Protein AF-0000000083315015 (afdb_homodimer)

Structure (mmCIF, N/CA/C/O backbone):
data_AF-0000000083315015-model_v1
#
loop_
_entity.id
_entity.type
_entity.pdbx_description
1 polymer Globin
#
loop_
_atom_site.group_PDB
_atom_site.id
_atom_site.type_symbol
_atom_site.label_atom_id
_atom_site.label_alt_id
_atom_site.label_comp_id
_atom_site.label_asym_id
_atom_site.label_entity_id
_atom_site.label_seq_id
_atom_site.pdbx_PDB_ins_code
_atom_site.Cartn_x
_atom_site.Cartn_y
_atom_site.Cartn_z
_atom_site.occupancy
_atom_site.B_iso_or_equiv
_atom_site.auth_seq_id
_atom_site.auth_comp_id
_atom_site.auth_asym_id
_atom_site.auth_atom_id
_atom_site.pdbx_PDB_model_num
ATOM 1 N N . MET A 1 1 ? -3.738 -16.531 8.898 1 43.25 1 MET A N 1
ATOM 2 C CA . MET A 1 1 ? -5.086 -15.969 8.891 1 43.25 1 MET A CA 1
ATOM 3 C C . MET A 1 1 ? -5.055 -14.484 8.539 1 43.25 1 MET A C 1
ATOM 5 O O . MET A 1 1 ? -4.117 -13.773 8.914 1 43.25 1 MET A O 1
ATOM 9 N N . GLU A 1 2 ? -5.781 -14.055 7.469 1 57.69 2 GLU A N 1
ATOM 10 C CA . GLU A 1 2 ? -5.703 -12.664 7.035 1 57.69 2 GLU A CA 1
ATOM 11 C C . GLU A 1 2 ? -6.109 -11.711 8.156 1 57.69 2 GLU A C 1
ATOM 13 O O . GLU A 1 2 ? -7.074 -11.969 8.875 1 57.69 2 GLU A O 1
ATOM 18 N N . ARG A 1 3 ? -5.297 -10.891 8.539 1 64.94 3 ARG A N 1
ATOM 19 C CA . ARG A 1 3 ? -5.559 -9.867 9.547 1 64.94 3 ARG A CA 1
ATOM 20 C C . ARG A 1 3 ? -6.832 -9.094 9.227 1 64.94 3 ARG A C 1
ATOM 22 O O . ARG A 1 3 ? -7.07 -8.734 8.07 1 64.94 3 ARG A O 1
ATOM 29 N N . GLU A 1 4 ? -7.793 -9.141 10.164 1 78.75 4 GLU A N 1
ATOM 30 C CA . GLU A 1 4 ? -8.992 -8.32 9.992 1 78.75 4 GLU A CA 1
ATOM 31 C C . GLU A 1 4 ? -8.648 -6.836 10.008 1 78.75 4 GLU A C 1
ATOM 33 O O . GLU A 1 4 ? -7.906 -6.371 10.875 1 78.75 4 GLU A O 1
ATOM 38 N N . ILE A 1 5 ? -9.18 -6.117 9.086 1 83.81 5 ILE A N 1
ATOM 39 C CA . ILE A 1 5 ? -8.945 -4.68 9.016 1 83.81 5 ILE A CA 1
ATOM 40 C C . ILE A 1 5 ? -9.93 -3.951 9.922 1 83.81 5 ILE A C 1
ATOM 42 O O . ILE A 1 5 ? -11.148 -4.055 9.742 1 83.81 5 ILE A O 1
ATOM 46 N N . TYR A 1 6 ? -9.477 -3.258 10.922 1 91.69 6 TYR A N 1
ATOM 47 C CA . TYR A 1 6 ? -10.289 -2.418 11.797 1 91.69 6 TYR A CA 1
ATOM 48 C C . TYR A 1 6 ? -10.641 -1.104 11.109 1 91.69 6 TYR A C 1
ATOM 50 O O . TYR A 1 6 ? -9.781 -0.44 10.531 1 91.69 6 TYR A O 1
ATOM 58 N N . VAL A 1 7 ? -11.961 -0.739 11.133 1 89.75 7 VAL A N 1
ATOM 59 C CA . VAL A 1 7 ? -12.422 0.538 10.594 1 89.75 7 VAL A CA 1
ATOM 60 C C . VAL A 1 7 ? -12.734 1.499 11.742 1 89.75 7 VAL A C 1
ATOM 62 O O . VAL A 1 7 ? -13.664 1.277 12.516 1 89.75 7 VAL A O 1
ATOM 65 N N . PRO A 1 8 ? -12.039 2.541 11.836 1 94.25 8 PRO A N 1
ATOM 66 C CA . PRO A 1 8 ? -12.266 3.465 12.953 1 94.25 8 PRO A CA 1
ATOM 67 C C . PRO A 1 8 ? -13.539 4.285 12.789 1 94.25 8 PRO A C 1
ATOM 69 O O . PRO A 1 8 ? -14.047 4.43 11.68 1 94.25 8 PRO A O 1
ATOM 72 N N . PRO A 1 9 ? -14.016 4.766 13.953 1 93.38 9 PRO A N 1
ATOM 73 C CA . PRO A 1 9 ? -15.227 5.578 13.891 1 93.38 9 PRO A CA 1
ATOM 74 C C . PRO A 1 9 ? -15.031 6.887 13.125 1 93.38 9 PRO A C 1
ATOM 76 O O . PRO A 1 9 ? -15.961 7.383 12.492 1 93.38 9 PRO A O 1
ATOM 79 N N . MET A 1 10 ? -13.883 7.398 13.242 1 92.38 10 MET A N 1
ATOM 80 C CA . MET A 1 10 ? -13.586 8.625 12.516 1 92.38 10 MET A CA 1
ATOM 81 C C . MET A 1 10 ? -13.453 8.359 11.023 1 92.38 10 MET A C 1
ATOM 83 O O . MET A 1 10 ? -12.594 7.574 10.602 1 92.38 10 MET A O 1
ATOM 87 N N . GLN A 1 11 ? -14.289 9.078 10.289 1 91.88 11 GLN A N 1
ATOM 88 C CA . GLN A 1 11 ? -14.281 8.938 8.836 1 91.88 11 GLN A CA 1
ATOM 89 C C . GLN A 1 11 ? -13.859 10.234 8.156 1 91.88 11 GLN A C 1
ATOM 91 O O . GLN A 1 11 ? -13.906 11.305 8.766 1 91.88 11 GLN A O 1
ATOM 96 N N . PRO A 1 12 ? -13.422 10.148 6.93 1 92.19 12 PRO A N 1
ATOM 97 C CA . PRO A 1 12 ? -12.867 11.336 6.266 1 92.19 12 PRO A CA 1
ATOM 98 C C . PRO A 1 12 ? -13.852 12.5 6.23 1 92.19 12 PRO A C 1
ATOM 100 O O . PRO A 1 12 ? -13.445 13.656 6.379 1 92.19 12 PRO A O 1
ATOM 103 N N . GLY A 1 13 ? -15.031 12.203 6.031 1 93.19 13 GLY A N 1
ATOM 104 C CA . GLY A 1 13 ? -16.047 13.25 5.949 1 93.19 13 GLY A CA 1
ATOM 105 C C . GLY A 1 13 ? -16.266 13.977 7.262 1 93.19 13 GLY A C 1
ATOM 106 O O . GLY A 1 13 ? -16.844 15.062 7.285 1 93.19 13 GLY A O 1
ATOM 107 N N . GLN A 1 14 ? -15.672 13.469 8.383 1 95.56 14 GLN A N 1
ATOM 108 C CA . GLN A 1 14 ? -15.859 14.039 9.711 1 95.56 14 GLN A CA 1
ATOM 109 C C . GLN A 1 14 ? -14.609 14.789 10.172 1 95.56 14 GLN A C 1
ATOM 111 O O . GLN A 1 14 ? -14.617 15.422 11.234 1 95.56 14 GLN A O 1
ATOM 116 N N . ILE A 1 15 ? -13.633 14.758 9.461 1 96.94 15 ILE A N 1
ATOM 117 C CA . ILE A 1 15 ? -12.375 15.406 9.812 1 96.94 15 ILE A CA 1
ATOM 118 C C . ILE A 1 15 ? -12.422 16.875 9.414 1 96.94 15 ILE A C 1
ATOM 120 O O . ILE A 1 15 ? -12.602 17.203 8.242 1 96.94 15 ILE A O 1
ATOM 124 N N . PRO A 1 16 ? -12.25 17.734 10.438 1 96.94 16 PRO A N 1
ATOM 125 C CA . PRO A 1 16 ? -12.219 19.141 10.062 1 96.94 16 PRO A CA 1
ATOM 126 C C . PRO A 1 16 ? -11.055 19.5 9.141 1 96.94 16 PRO A C 1
ATOM 128 O O . PRO A 1 16 ? -9.914 19.125 9.422 1 96.94 16 PRO A O 1
ATOM 131 N N . ALA A 1 17 ? -11.367 20.234 8.102 1 97.56 17 ALA A N 1
ATOM 132 C CA . ALA A 1 17 ? -10.32 20.641 7.156 1 97.56 17 ALA A CA 1
ATOM 133 C C . ALA A 1 17 ? -9.492 21.781 7.707 1 97.56 17 ALA A C 1
ATOM 135 O O . ALA A 1 17 ? -10.023 22.703 8.344 1 97.56 17 ALA A O 1
ATOM 136 N N . PRO A 1 18 ? -8.18 21.734 7.48 1 98.44 18 PRO A N 1
ATOM 137 C CA . PRO A 1 18 ? -7.383 22.906 7.836 1 98.44 18 PRO A CA 1
ATOM 138 C C . PRO A 1 18 ? -7.629 24.094 6.902 1 98.44 18 PRO A C 1
ATOM 140 O O . PRO A 1 18 ? -8.156 23.922 5.801 1 98.44 18 PRO A O 1
ATOM 143 N N . SER A 1 19 ? -7.266 25.297 7.395 1 98.75 19 SER A N 1
ATOM 144 C CA . SER A 1 19 ? -7.473 26.5 6.594 1 98.75 19 SER A CA 1
ATOM 145 C C . SER A 1 19 ? -6.641 26.453 5.316 1 98.75 19 SER A C 1
ATOM 147 O O . SER A 1 19 ? -5.449 26.141 5.355 1 98.75 19 SER A O 1
ATOM 149 N N . ARG A 1 20 ? -7.258 26.891 4.207 1 98.62 20 ARG A N 1
ATOM 150 C CA . ARG A 1 20 ? -6.57 26.969 2.922 1 98.62 20 ARG A CA 1
ATOM 151 C C . ARG A 1 20 ? -5.711 28.219 2.826 1 98.62 20 ARG A C 1
ATOM 153 O O . ARG A 1 20 ? -4.934 28.375 1.881 1 98.62 20 ARG A O 1
ATOM 160 N N . GLU A 1 21 ? -5.773 29.016 3.822 1 98.81 21 GLU A N 1
ATOM 161 C CA . GLU A 1 21 ? -4.992 30.25 3.848 1 98.81 21 GLU A CA 1
ATOM 162 C C . GLU A 1 21 ? -3.545 29.984 4.246 1 98.81 21 GLU A C 1
ATOM 164 O O . GLU A 1 21 ? -2.672 30.828 4.039 1 98.81 21 GLU A O 1
ATOM 169 N N . ILE A 1 22 ? -3.346 28.812 4.773 1 98.94 22 ILE A N 1
ATOM 170 C CA . ILE A 1 22 ? -2.047 28.516 5.363 1 98.94 22 ILE A CA 1
ATOM 171 C C . ILE A 1 22 ? -0.967 28.547 4.285 1 98.94 22 ILE A C 1
ATOM 173 O O . ILE A 1 22 ? 0.113 29.109 4.5 1 98.94 22 ILE A O 1
ATOM 177 N N . TYR A 1 23 ? -1.262 28.031 3.203 1 98.88 23 TYR A N 1
ATOM 178 C CA . TYR A 1 23 ? -0.29 28 2.115 1 98.88 23 TYR A CA 1
ATOM 179 C C . TYR A 1 23 ? 0.175 29.406 1.758 1 98.88 23 TYR A C 1
ATOM 181 O O . TYR A 1 23 ? 1.377 29.656 1.646 1 98.88 23 TYR A O 1
ATOM 189 N N . GLY A 1 24 ? -0.783 30.281 1.545 1 98.69 24 GLY A N 1
ATOM 190 C CA . GLY A 1 24 ? -0.439 31.641 1.156 1 98.69 24 GLY A CA 1
ATOM 191 C C . GLY A 1 24 ? 0.364 32.375 2.213 1 98.69 24 GLY A C 1
ATOM 192 O O . GLY A 1 24 ? 1.243 33.188 1.885 1 98.69 24 GLY A O 1
ATOM 193 N N . LEU A 1 25 ? 0.162 32.062 3.461 1 98.62 25 LEU A N 1
ATOM 194 C CA . LEU A 1 25 ? 0.805 32.75 4.566 1 98.62 25 LEU A CA 1
ATOM 195 C C . LEU A 1 25 ? 2.166 32.156 4.879 1 98.62 25 LEU A C 1
ATOM 197 O O . LEU A 1 25 ? 3.119 32.875 5.188 1 98.62 25 LEU A O 1
ATOM 201 N N . MET A 1 26 ? 2.301 30.875 4.762 1 98.12 26 MET A N 1
ATOM 202 C CA . MET A 1 26 ? 3.52 30.156 5.117 1 98.12 26 MET A CA 1
ATOM 203 C C . MET A 1 26 ? 4.492 30.109 3.943 1 98.12 26 MET A C 1
ATOM 205 O O . MET A 1 26 ? 5.703 30.25 4.129 1 98.12 26 MET A O 1
ATOM 209 N N . GLY A 1 27 ? 3.902 29.906 2.746 1 98.38 27 GLY A N 1
ATOM 210 C CA . GLY A 1 27 ? 4.723 29.656 1.569 1 98.38 27 GLY A CA 1
ATOM 211 C C . GLY A 1 27 ? 5.086 28.188 1.396 1 98.38 27 GLY A C 1
ATOM 212 O O . GLY A 1 27 ? 5.293 27.469 2.381 1 98.38 27 GLY A O 1
ATOM 213 N N . GLU A 1 28 ? 5.277 27.797 0.151 1 98.69 28 GLU A N 1
ATOM 214 C CA . GLU A 1 28 ? 5.52 26.406 -0.214 1 98.69 28 GLU A CA 1
ATOM 215 C C . GLU A 1 28 ? 6.82 25.891 0.396 1 98.69 28 GLU A C 1
ATOM 217 O O . GLU A 1 28 ? 6.871 24.781 0.921 1 98.69 28 GLU A O 1
ATOM 222 N N . GLU A 1 29 ? 7.863 26.688 0.36 1 98.69 29 GLU A N 1
ATOM 223 C CA . GLU A 1 29 ? 9.18 26.281 0.849 1 98.69 29 GLU A CA 1
ATOM 224 C C . GLU A 1 29 ? 9.133 25.922 2.33 1 98.69 29 GLU A C 1
ATOM 226 O O . GLU A 1 29 ? 9.758 24.938 2.76 1 98.69 29 GLU A O 1
ATOM 231 N N . ASN A 1 30 ? 8.359 26.641 3.057 1 98.88 30 ASN A N 1
ATOM 232 C CA . ASN A 1 30 ? 8.273 26.406 4.492 1 98.88 30 ASN A CA 1
ATOM 233 C C . ASN A 1 30 ? 7.469 25.141 4.797 1 98.88 30 ASN A C 1
ATOM 235 O O . ASN A 1 30 ? 7.75 24.438 5.77 1 98.88 30 ASN A O 1
ATOM 239 N N . ILE A 1 31 ? 6.484 24.844 3.941 1 98.88 31 ILE A N 1
ATOM 240 C CA . ILE A 1 31 ? 5.746 23.594 4.098 1 98.88 31 ILE A CA 1
ATOM 241 C C . ILE A 1 31 ? 6.676 22.406 3.869 1 98.88 31 ILE A C 1
ATOM 243 O O . ILE A 1 31 ? 6.691 21.469 4.66 1 98.88 31 ILE A O 1
ATOM 247 N N . PHE A 1 32 ? 7.512 22.469 2.832 1 98.94 32 PHE A N 1
ATOM 248 C CA . PHE A 1 32 ? 8.477 21.406 2.57 1 98.94 32 PHE A CA 1
ATOM 249 C C . PHE A 1 32 ? 9.469 21.266 3.721 1 98.94 32 PHE A C 1
ATOM 251 O O . PHE A 1 32 ? 9.797 20.156 4.141 1 98.94 32 PHE A O 1
ATOM 258 N N . ALA A 1 33 ? 9.875 22.422 4.25 1 98.88 33 ALA A N 1
ATOM 259 C CA . ALA A 1 33 ? 10.82 22.406 5.363 1 98.88 33 ALA A CA 1
ATOM 260 C C . ALA A 1 33 ? 10.195 21.766 6.598 1 98.88 33 ALA A C 1
ATOM 262 O O . ALA A 1 33 ? 10.844 20.969 7.289 1 98.88 33 ALA A O 1
ATOM 263 N N . MET A 1 34 ? 9.016 22.047 6.895 1 98.88 34 MET A N 1
ATOM 264 C CA . MET A 1 34 ? 8.297 21.484 8.039 1 98.88 34 MET A CA 1
ATOM 265 C C . MET A 1 34 ? 8.18 19.969 7.918 1 98.88 34 MET A C 1
ATOM 267 O O . MET A 1 34 ? 8.445 19.25 8.875 1 98.88 34 MET A O 1
ATOM 271 N N . LEU A 1 35 ? 7.855 19.484 6.727 1 98.88 35 LEU A N 1
ATOM 272 C CA . LEU A 1 35 ? 7.672 18.047 6.543 1 98.88 35 LEU A CA 1
ATOM 273 C C . LEU A 1 35 ? 9.016 17.328 6.562 1 98.88 35 LEU A C 1
ATOM 275 O O . LEU A 1 35 ? 9.102 16.188 7.023 1 98.88 35 LEU A O 1
ATOM 279 N N . GLU A 1 36 ? 10.031 17.984 6.07 1 98.81 36 GLU A N 1
ATOM 280 C CA . GLU A 1 36 ? 11.359 17.391 6.199 1 98.81 36 GLU A CA 1
ATOM 281 C C . GLU A 1 36 ? 11.727 17.156 7.664 1 98.81 36 GLU A C 1
ATOM 283 O O . GLU A 1 36 ? 12.234 16.094 8.031 1 98.81 36 GLU A O 1
ATOM 288 N N . ASP A 1 37 ? 11.484 18.156 8.477 1 98.88 37 ASP A N 1
ATOM 289 C CA . ASP A 1 37 ? 11.766 18.031 9.906 1 98.88 37 ASP A CA 1
ATOM 290 C C . ASP A 1 37 ? 10.875 16.969 10.547 1 98.88 37 ASP A C 1
ATOM 292 O O . ASP A 1 37 ? 11.312 16.234 11.438 1 98.88 37 ASP A O 1
ATOM 296 N N . PHE A 1 38 ? 9.656 16.938 10.133 1 98.94 38 PHE A N 1
ATOM 297 C CA . PHE A 1 38 ? 8.742 15.914 10.609 1 98.94 38 PHE A CA 1
ATOM 298 C C . PHE A 1 38 ? 9.289 14.516 10.32 1 98.94 38 PHE A C 1
ATOM 300 O O . PHE A 1 38 ? 9.305 13.656 11.203 1 98.94 38 PHE A O 1
ATOM 307 N N . TYR A 1 39 ? 9.82 14.336 9.133 1 98.88 39 TYR A N 1
ATOM 308 C CA . TYR A 1 39 ? 10.336 13.031 8.742 1 98.88 39 TYR A CA 1
ATOM 309 C C . TYR A 1 39 ? 11.648 12.719 9.453 1 98.88 39 TYR A C 1
ATOM 311 O O . TYR A 1 39 ? 11.992 11.555 9.648 1 98.88 39 TYR A O 1
ATOM 319 N N . ARG A 1 40 ? 12.336 13.75 9.883 1 98.75 40 ARG A N 1
ATOM 320 C CA . ARG A 1 40 ? 13.492 13.516 10.742 1 98.75 40 ARG A CA 1
ATOM 321 C C . ARG A 1 40 ? 13.055 12.977 12.102 1 98.75 40 ARG A C 1
ATOM 323 O O . ARG A 1 40 ? 13.719 12.109 12.672 1 98.75 40 ARG A O 1
ATOM 330 N N . GLU A 1 41 ? 11.961 13.523 12.609 1 98.81 41 GLU A N 1
ATOM 331 C CA . GLU A 1 41 ? 11.406 12.992 13.852 1 98.81 41 GLU A CA 1
ATOM 332 C C . GLU A 1 41 ? 10.961 11.539 13.68 1 98.81 41 GLU A C 1
ATOM 334 O O . GLU A 1 41 ? 11.211 10.703 14.547 1 98.81 41 GLU A O 1
ATOM 339 N N . LEU A 1 42 ? 10.305 11.219 12.555 1 98.88 42 LEU A N 1
ATOM 340 C CA . LEU A 1 42 ? 9.852 9.867 12.273 1 98.88 42 LEU A CA 1
ATOM 341 C C . LEU A 1 42 ? 11.023 8.898 12.203 1 98.88 42 LEU A C 1
ATOM 343 O O . LEU A 1 42 ? 10.922 7.754 12.648 1 98.88 42 LEU A O 1
ATOM 347 N N . GLU A 1 43 ? 12.133 9.359 11.609 1 98.56 43 GLU A N 1
ATOM 348 C CA . GLU A 1 43 ? 13.328 8.539 11.438 1 98.56 43 GLU A CA 1
ATOM 349 C C . GLU A 1 43 ? 13.859 8.055 12.781 1 98.56 43 GLU A C 1
ATOM 351 O O . GLU A 1 43 ? 14.438 6.969 12.867 1 98.56 43 GLU A O 1
ATOM 356 N N . GLN A 1 44 ? 13.562 8.758 13.844 1 98.38 44 GLN A N 1
ATOM 357 C CA . GLN A 1 44 ? 14.07 8.438 15.18 1 98.38 44 GLN A CA 1
ATOM 358 C C . GLN A 1 44 ? 12.984 7.797 16.031 1 98.38 44 GLN A C 1
ATOM 360 O O . GLN A 1 44 ? 13.211 7.492 17.203 1 98.38 44 GLN A O 1
ATOM 365 N N . SER A 1 45 ? 11.883 7.496 15.492 1 98.69 45 SER A N 1
ATOM 366 C CA . SER A 1 45 ? 10.719 7.078 16.266 1 98.69 45 SER A CA 1
ATOM 367 C C . SER A 1 45 ? 10.57 5.559 16.266 1 98.69 45 SER A C 1
ATOM 369 O O . SER A 1 45 ? 11.273 4.863 15.539 1 98.69 45 SER A O 1
ATOM 371 N N . SER A 1 46 ? 9.586 5.062 17.031 1 98.44 46 SER A N 1
ATOM 372 C CA . SER A 1 46 ? 9.297 3.637 17.141 1 98.44 46 SER A CA 1
ATOM 373 C C . SER A 1 46 ? 8.586 3.123 15.898 1 98.44 46 SER A C 1
ATOM 375 O O . SER A 1 46 ? 8.477 1.911 15.695 1 98.44 46 SER A O 1
ATOM 377 N N . ILE A 1 47 ? 8.148 4.062 14.969 1 98.44 47 ILE A N 1
ATOM 378 C CA . ILE A 1 47 ? 7.43 3.605 13.789 1 98.44 47 ILE A CA 1
ATOM 379 C C . ILE A 1 47 ? 8.312 3.775 12.555 1 98.44 47 ILE A C 1
ATOM 381 O O . ILE A 1 47 ? 7.816 3.771 11.422 1 98.44 47 ILE A O 1
ATOM 385 N N . ARG A 1 48 ? 9.641 3.879 12.703 1 98.25 48 ARG A N 1
ATOM 386 C CA . ARG A 1 48 ? 10.586 4.074 11.617 1 98.25 48 ARG A CA 1
ATOM 387 C C . ARG A 1 48 ? 10.461 2.967 10.578 1 98.25 48 ARG A C 1
ATOM 389 O O . ARG A 1 48 ? 10.625 3.213 9.383 1 98.25 48 ARG A O 1
ATOM 396 N N . ALA A 1 49 ? 10.156 1.804 11.07 1 94.94 49 ALA A N 1
ATOM 397 C CA . ALA A 1 49 ? 10.18 0.617 10.219 1 94.94 49 ALA A CA 1
ATOM 398 C C . ALA A 1 49 ? 9.062 0.669 9.18 1 94.94 49 ALA A C 1
ATOM 400 O O . ALA A 1 49 ? 9.086 -0.064 8.195 1 94.94 49 ALA A O 1
ATOM 401 N N . MET A 1 50 ? 8.023 1.538 9.344 1 95.81 50 MET A N 1
ATOM 402 C CA . MET A 1 50 ? 6.898 1.672 8.422 1 95.81 50 MET A CA 1
ATOM 403 C C . MET A 1 50 ? 7.27 2.553 7.23 1 95.81 50 MET A C 1
ATOM 405 O O . MET A 1 50 ? 6.52 2.635 6.258 1 95.81 50 MET A O 1
ATOM 409 N N . PHE A 1 51 ? 8.43 3.178 7.297 1 96.62 51 PHE A N 1
ATOM 410 C CA . PHE A 1 51 ? 8.812 4.164 6.297 1 96.62 51 PHE A CA 1
ATOM 411 C C . PHE A 1 51 ? 9.977 3.658 5.457 1 96.62 51 PHE A C 1
ATOM 413 O O . PHE A 1 51 ? 10.719 2.773 5.887 1 96.62 51 PHE A O 1
ATOM 420 N N . PRO A 1 52 ? 10.133 4.23 4.258 1 93.62 52 PRO A N 1
ATOM 421 C CA . PRO A 1 52 ? 11.227 3.77 3.393 1 93.62 52 PRO A CA 1
ATOM 422 C C . PRO A 1 52 ? 12.602 4.223 3.885 1 93.62 52 PRO A C 1
ATOM 424 O O . PRO A 1 52 ? 12.688 5.062 4.785 1 93.62 52 PRO A O 1
ATOM 427 N N . GLU A 1 53 ? 13.555 3.617 3.215 1 92.19 53 GLU A N 1
ATOM 428 C CA . GLU A 1 53 ? 14.93 3.99 3.549 1 92.19 53 GLU A CA 1
ATOM 429 C C . GLU A 1 53 ? 15.211 5.441 3.174 1 92.19 53 GLU A C 1
ATOM 431 O O . GLU A 1 53 ? 15.867 6.168 3.928 1 92.19 53 GLU A O 1
ATOM 436 N N . ASP A 1 54 ? 14.688 5.879 2.041 1 95.5 54 ASP A N 1
ATOM 437 C CA . ASP A 1 54 ? 14.898 7.25 1.587 1 95.5 54 ASP A CA 1
ATOM 438 C C . ASP A 1 54 ? 13.875 8.195 2.209 1 95.5 54 ASP A C 1
ATOM 440 O O . ASP A 1 54 ? 12.867 8.531 1.579 1 95.5 54 ASP A O 1
ATOM 444 N N . MET A 1 55 ? 14.211 8.742 3.391 1 97.88 55 MET A N 1
ATOM 445 C CA . MET A 1 55 ? 13.305 9.586 4.16 1 97.88 55 MET A CA 1
ATOM 446 C C . MET A 1 55 ? 13.156 10.953 3.51 1 97.88 55 MET A C 1
ATOM 448 O O . MET A 1 55 ? 12.109 11.594 3.637 1 97.88 55 MET A O 1
ATOM 452 N N . VAL A 1 56 ? 14.18 11.391 2.816 1 97.81 56 VAL A N 1
ATOM 453 C CA . VAL A 1 56 ? 14.117 12.688 2.154 1 97.81 56 VAL A CA 1
ATOM 454 C C . VAL A 1 56 ? 13.086 12.648 1.026 1 97.81 56 VAL A C 1
ATOM 456 O O . VAL A 1 56 ? 12.219 13.516 0.938 1 97.81 56 VAL A O 1
ATOM 459 N N . ALA A 1 57 ? 13.141 11.617 0.218 1 97 57 ALA A N 1
ATOM 460 C CA . ALA A 1 57 ? 12.156 11.469 -0.853 1 97 57 ALA A CA 1
ATOM 461 C C . ALA A 1 57 ? 10.742 11.328 -0.288 1 97 57 ALA A C 1
ATOM 463 O O . ALA A 1 57 ? 9.797 11.898 -0.831 1 97 57 ALA A O 1
ATOM 464 N N . ALA A 1 58 ? 10.602 10.57 0.8 1 97.62 58 ALA A N 1
ATOM 465 C CA . ALA A 1 58 ? 9.305 10.383 1.442 1 97.62 58 ALA A CA 1
ATOM 466 C C . ALA A 1 58 ? 8.766 11.711 1.977 1 97.62 58 ALA A C 1
ATOM 468 O O . ALA A 1 58 ? 7.574 12 1.856 1 97.62 58 ALA A O 1
ATOM 469 N N . SER A 1 59 ? 9.633 12.484 2.545 1 98.75 59 SER A N 1
ATOM 470 C CA . SER A 1 59 ? 9.211 13.773 3.082 1 98.75 59 SER A CA 1
ATOM 471 C C . SER A 1 59 ? 8.719 14.695 1.974 1 98.75 59 SER A C 1
ATOM 473 O O . SER A 1 59 ? 7.762 15.453 2.166 1 98.75 59 SER A O 1
ATOM 475 N N . ARG A 1 60 ? 9.375 14.688 0.838 1 98.56 60 ARG A N 1
ATOM 476 C CA . ARG A 1 60 ? 8.984 15.539 -0.281 1 98.56 60 ARG A CA 1
ATOM 477 C C . ARG A 1 60 ? 7.621 15.133 -0.825 1 98.56 60 ARG A C 1
ATOM 479 O O . ARG A 1 60 ? 6.809 15.992 -1.182 1 98.56 60 ARG A O 1
ATOM 486 N N . LYS A 1 61 ? 7.395 13.875 -0.856 1 98 61 LYS A N 1
ATOM 487 C CA . LYS A 1 61 ? 6.086 13.383 -1.282 1 98 61 LYS A CA 1
ATOM 488 C C . LYS A 1 61 ? 4.992 13.812 -0.306 1 98 61 LYS A C 1
ATOM 490 O O . LYS A 1 61 ? 3.93 14.273 -0.722 1 98 61 LYS A O 1
ATOM 495 N N . SER A 1 62 ? 5.242 13.609 0.954 1 98.62 62 SER A N 1
ATOM 496 C CA . SER A 1 62 ? 4.305 14.055 1.98 1 98.62 62 SER A CA 1
ATOM 497 C C . SER A 1 62 ? 4.062 15.555 1.891 1 98.62 62 SER A C 1
ATOM 499 O O . SER A 1 62 ? 2.92 16.016 1.997 1 98.62 62 SER A O 1
ATOM 501 N N . ALA A 1 63 ? 5.105 16.328 1.671 1 98.88 63 ALA A N 1
ATOM 502 C CA . ALA A 1 63 ? 4.984 17.781 1.552 1 98.88 63 ALA A CA 1
ATOM 503 C C . ALA A 1 63 ? 4.086 18.156 0.379 1 98.88 63 ALA A C 1
ATOM 505 O O . ALA A 1 63 ? 3.268 19.078 0.487 1 98.88 63 ALA A O 1
ATOM 506 N N . ALA A 1 64 ? 4.203 17.484 -0.719 1 98.81 64 ALA A N 1
ATOM 507 C CA . ALA A 1 64 ? 3.348 17.734 -1.875 1 98.81 64 ALA A CA 1
ATOM 508 C C . ALA A 1 64 ? 1.874 17.562 -1.516 1 98.81 64 ALA A C 1
ATOM 510 O O . ALA A 1 64 ? 1.029 18.344 -1.957 1 98.81 64 ALA A O 1
ATOM 511 N N . PHE A 1 65 ? 1.559 16.562 -0.792 1 98.75 65 PHE A N 1
ATOM 512 C CA . PHE A 1 65 ? 0.195 16.344 -0.322 1 98.75 65 PHE A CA 1
ATOM 513 C C . PHE A 1 65 ? -0.274 17.516 0.534 1 98.75 65 PHE A C 1
ATOM 515 O O . PHE A 1 65 ? -1.358 18.062 0.311 1 98.75 65 PHE A O 1
ATOM 522 N N . PHE A 1 66 ? 0.576 17.953 1.455 1 98.81 66 PHE A N 1
ATOM 523 C CA . PHE A 1 66 ? 0.18 19 2.391 1 98.81 66 PHE A CA 1
ATOM 524 C C . PHE A 1 66 ? 0.089 20.359 1.687 1 98.81 66 PHE A C 1
ATOM 526 O O . PHE A 1 66 ? -0.73 21.203 2.055 1 98.81 66 PHE A O 1
ATOM 533 N N . VAL A 1 67 ? 0.852 20.609 0.67 1 98.88 67 VAL A N 1
ATOM 534 C CA . VAL A 1 67 ? 0.752 21.828 -0.107 1 98.88 67 VAL A CA 1
ATOM 535 C C . VAL A 1 67 ? -0.668 22 -0.644 1 98.88 67 VAL A C 1
ATOM 537 O O . VAL A 1 67 ? -1.292 23.047 -0.468 1 98.88 67 VAL A O 1
ATOM 540 N N . GLY A 1 68 ? -1.195 20.969 -1.256 1 98.56 68 GLY A N 1
ATOM 541 C CA . GLY A 1 68 ? -2.564 21.016 -1.74 1 98.56 68 GLY A CA 1
ATOM 542 C C . GLY A 1 68 ? -3.586 21.172 -0.628 1 98.56 68 GLY A C 1
ATOM 543 O O . GLY A 1 68 ? -4.5 21.984 -0.728 1 98.56 68 GLY A O 1
ATOM 544 N N . LEU A 1 69 ? -3.426 20.453 0.436 1 98.62 69 LEU A N 1
ATOM 545 C CA . LEU A 1 69 ? -4.32 20.453 1.587 1 98.62 69 LEU A CA 1
ATOM 546 C C . LEU A 1 69 ? -4.434 21.844 2.197 1 98.62 69 LEU A C 1
ATOM 548 O O . LEU A 1 69 ? -5.512 22.25 2.629 1 98.62 69 LEU A O 1
ATOM 552 N N . LEU A 1 70 ? -3.338 22.578 2.156 1 98.88 70 LEU A N 1
ATOM 553 C CA . LEU A 1 70 ? -3.258 23.844 2.877 1 98.88 70 LEU A CA 1
ATOM 554 C C . LEU A 1 70 ? -3.551 25.016 1.95 1 98.88 70 LEU A C 1
ATOM 556 O O . LEU A 1 70 ? -3.43 26.172 2.352 1 98.88 70 LEU A O 1
ATOM 560 N N . GLY A 1 71 ? -3.953 24.719 0.688 1 98.81 71 GLY A N 1
ATOM 561 C CA . GLY A 1 71 ? -4.461 25.781 -0.176 1 98.81 71 GLY A CA 1
ATOM 562 C C . GLY A 1 71 ? -3.57 26.047 -1.374 1 98.81 71 GLY A C 1
ATOM 563 O O . GLY A 1 71 ? -3.859 26.938 -2.18 1 98.81 71 GLY A O 1
ATOM 564 N N . GLY A 1 72 ? -2.504 25.297 -1.469 1 98.81 72 GLY A N 1
ATOM 565 C CA . GLY A 1 72 ? -1.63 25.422 -2.623 1 98.81 72 GLY A CA 1
ATOM 566 C C . GLY A 1 72 ? -2.072 24.594 -3.807 1 98.81 72 GLY A C 1
ATOM 567 O O . GLY A 1 72 ? -3.168 24.016 -3.799 1 98.81 72 GLY A O 1
ATOM 568 N N . PRO A 1 73 ? -1.189 24.625 -4.812 1 98.56 73 PRO A N 1
ATOM 569 C CA . PRO A 1 73 ? -1.493 23.781 -5.969 1 98.56 73 PRO A CA 1
ATOM 570 C C . PRO A 1 73 ? -1.524 22.297 -5.613 1 98.56 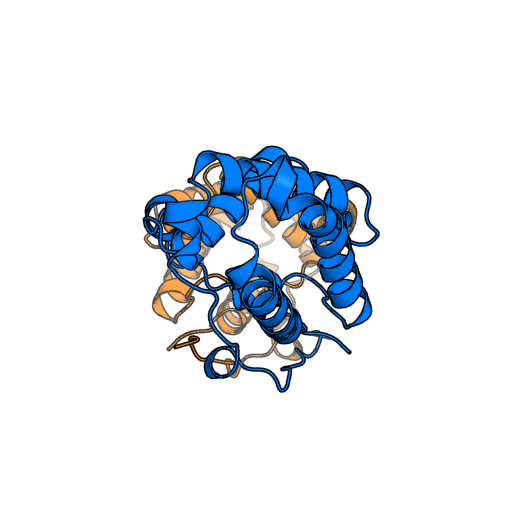73 PRO A C 1
ATOM 572 O O . PRO A 1 73 ? -0.876 21.875 -4.656 1 98.56 73 PRO A O 1
ATOM 575 N N . PRO A 1 74 ? -2.352 21.531 -6.359 1 98.06 74 PRO A N 1
ATOM 576 C CA . PRO A 1 74 ? -2.467 20.094 -6.082 1 98.06 74 PRO A CA 1
ATOM 577 C C . PRO A 1 74 ? -1.261 19.297 -6.574 1 98.06 74 PRO A C 1
ATOM 579 O O . PRO A 1 74 ? -1.401 18.438 -7.438 1 98.06 74 PRO A O 1
ATOM 582 N N . LEU A 1 75 ? -0.088 19.5 -6.008 1 98.12 75 LEU A N 1
ATOM 583 C CA . LEU A 1 75 ? 1.185 18.938 -6.441 1 98.12 75 LEU A CA 1
ATOM 584 C C . LEU A 1 75 ? 1.153 17.406 -6.375 1 98.12 75 LEU A C 1
ATOM 586 O O . LEU A 1 75 ? 1.676 16.734 -7.266 1 98.12 75 LEU A O 1
ATOM 590 N N . TYR A 1 76 ? 0.552 16.859 -5.34 1 97.94 76 TYR A N 1
ATOM 591 C CA . TYR A 1 76 ? 0.533 15.414 -5.168 1 97.94 76 TYR A CA 1
ATOM 592 C C . TYR A 1 76 ? -0.213 14.742 -6.312 1 97.94 76 TYR A C 1
ATOM 594 O O . TYR A 1 76 ? 0.301 13.805 -6.934 1 97.94 76 TYR A O 1
ATOM 602 N N . HIS A 1 77 ? -1.361 15.312 -6.59 1 95.69 77 HIS A N 1
ATOM 603 C CA . HIS A 1 77 ? -2.166 14.766 -7.676 1 95.69 77 HIS A CA 1
ATOM 604 C C . HIS A 1 77 ? -1.424 14.844 -9.008 1 95.69 77 HIS A C 1
ATOM 606 O O . HIS A 1 77 ? -1.445 13.898 -9.789 1 95.69 77 HIS A O 1
ATOM 612 N N . GLN A 1 78 ? -0.749 15.961 -9.227 1 95.62 78 GLN A N 1
ATOM 613 C CA . GLN A 1 78 ? -0.037 16.219 -10.469 1 95.62 78 GLN A CA 1
ATOM 614 C C . GLN A 1 78 ? 1.134 15.25 -10.648 1 95.62 78 GLN A C 1
ATOM 616 O O . GLN A 1 78 ? 1.424 14.812 -11.758 1 95.62 78 GLN A O 1
ATOM 621 N N . ARG A 1 79 ? 1.674 14.867 -9.539 1 94.38 79 ARG A N 1
ATOM 622 C CA . ARG A 1 79 ? 2.928 14.125 -9.602 1 94.38 79 ARG A CA 1
ATOM 623 C C . ARG A 1 79 ? 2.689 12.633 -9.398 1 94.38 79 ARG A C 1
ATOM 625 O O . ARG A 1 79 ? 3.414 11.805 -9.953 1 94.38 79 ARG A O 1
ATOM 632 N N . TYR A 1 80 ? 1.616 12.32 -8.641 1 92.31 80 TYR A N 1
ATOM 633 C CA . TYR A 1 80 ? 1.544 10.945 -8.172 1 92.31 80 TYR A CA 1
ATOM 634 C C . TYR A 1 80 ? 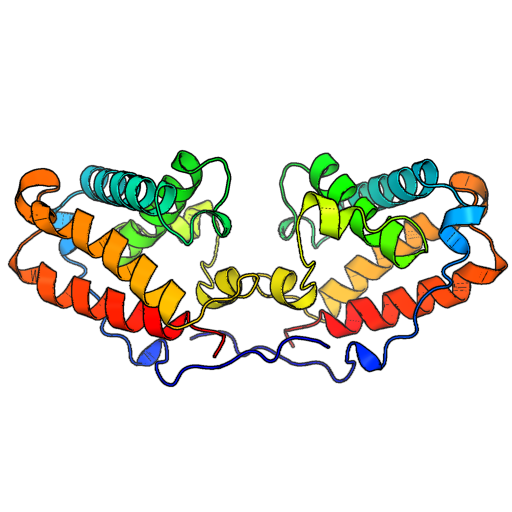0.144 10.375 -8.375 1 92.31 80 TYR A C 1
ATOM 636 O O . TYR A 1 80 ? -0.098 9.195 -8.102 1 92.31 80 TYR A O 1
ATOM 644 N N . GLY A 1 81 ? -0.791 11.188 -8.852 1 90.81 81 GLY A N 1
ATOM 645 C CA . GLY A 1 81 ? -2.168 10.734 -8.969 1 90.81 81 GLY A CA 1
ATOM 646 C C . GLY A 1 81 ? -2.941 10.844 -7.668 1 90.81 81 GLY A C 1
ATOM 647 O O . GLY A 1 81 ? -2.514 11.531 -6.738 1 90.81 81 GLY A O 1
ATOM 648 N N . PRO A 1 82 ? -4.105 10.156 -7.574 1 91.56 82 PRO A N 1
ATOM 649 C CA . PRO A 1 82 ? -4.938 10.266 -6.375 1 91.56 82 PRO A CA 1
ATOM 650 C C . PRO A 1 82 ? -4.23 9.758 -5.121 1 91.56 82 PRO A C 1
ATOM 652 O O . PRO A 1 82 ? -3.592 8.703 -5.148 1 91.56 82 PRO A O 1
ATOM 655 N N . PRO A 1 83 ? -4.301 10.438 -3.98 1 93.19 83 PRO A N 1
ATOM 656 C CA . PRO A 1 83 ? -3.531 10.07 -2.789 1 93.19 83 PRO A CA 1
ATOM 657 C C . PRO A 1 83 ? -4.016 8.766 -2.154 1 93.19 83 PRO A C 1
ATOM 659 O O . PRO A 1 83 ? -3.201 7.957 -1.704 1 93.19 83 PRO A O 1
ATOM 662 N N . ARG A 1 84 ? -5.43 8.562 -2.123 1 91.38 84 ARG A N 1
ATOM 663 C CA . ARG A 1 84 ? -5.969 7.363 -1.491 1 91.38 84 ARG A CA 1
ATOM 664 C C . ARG A 1 84 ? -5.238 7.055 -0.188 1 91.38 84 ARG A C 1
ATOM 666 O O . ARG A 1 84 ? -4.746 5.941 0.007 1 91.38 84 ARG A O 1
ATOM 673 N N . MET A 1 85 ? -5.227 7.91 0.758 1 94.81 85 MET A N 1
ATOM 674 C CA . MET A 1 85 ? -4.344 7.949 1.922 1 94.81 85 MET A CA 1
ATOM 675 C C . MET A 1 85 ? -4.543 6.715 2.795 1 94.81 85 MET A C 1
ATOM 677 O O . MET A 1 85 ? -3.578 6.027 3.135 1 94.81 85 MET A O 1
ATOM 681 N N . ARG A 1 86 ? -5.793 6.379 3.043 1 93.94 86 ARG A N 1
ATOM 682 C CA . ARG A 1 86 ? -6.004 5.207 3.887 1 93.94 86 ARG A CA 1
ATOM 683 C C . ARG A 1 86 ? -5.523 3.938 3.191 1 93.94 86 ARG A C 1
ATOM 685 O O . ARG A 1 86 ? -4.84 3.111 3.801 1 93.94 86 ARG A O 1
ATOM 692 N N . ALA A 1 87 ? -5.867 3.799 1.941 1 92.62 87 ALA A N 1
ATOM 693 C CA . ALA A 1 87 ? -5.441 2.633 1.173 1 92.62 87 ALA A CA 1
ATOM 694 C C . ALA A 1 87 ? -3.924 2.475 1.214 1 92.62 87 ALA A C 1
ATOM 696 O O . ALA A 1 87 ? -3.412 1.359 1.343 1 92.62 87 ALA A O 1
ATOM 697 N N . ARG A 1 88 ? -3.168 3.543 1.111 1 94.38 88 ARG A N 1
ATOM 698 C CA . ARG A 1 88 ? -1.708 3.525 1.107 1 94.38 88 ARG A CA 1
ATOM 699 C C . ARG A 1 88 ? -1.161 3.133 2.477 1 94.38 88 ARG A C 1
ATOM 701 O O . ARG A 1 88 ? 0.019 2.801 2.607 1 94.38 88 ARG A O 1
ATOM 708 N N . HIS A 1 89 ? -1.962 3.117 3.504 1 95.31 89 HIS A N 1
ATOM 709 C CA . HIS A 1 89 ? -1.534 2.793 4.859 1 95.31 89 HIS A CA 1
ATOM 710 C C . HIS A 1 89 ? -1.952 1.379 5.246 1 95.31 89 HIS A C 1
ATOM 712 O O . HIS A 1 89 ? -1.493 0.847 6.262 1 95.31 89 HIS A O 1
ATOM 718 N N . MET A 1 90 ? -2.664 0.686 4.355 1 92.25 90 MET A N 1
ATOM 719 C CA . MET A 1 90 ? -3.25 -0.616 4.664 1 92.25 90 MET A CA 1
ATOM 720 C C . MET A 1 90 ? -2.17 -1.687 4.773 1 92.25 90 MET A C 1
ATOM 722 O O . MET A 1 90 ? -2.34 -2.674 5.492 1 92.25 90 MET A O 1
ATOM 726 N N . PRO A 1 91 ? -0.992 -1.519 4.156 1 91.88 91 PRO A N 1
ATOM 727 C CA . PRO A 1 91 ? 0.043 -2.545 4.309 1 91.88 91 PRO A CA 1
ATOM 728 C C . PRO A 1 91 ? 0.688 -2.535 5.691 1 91.88 91 PRO A C 1
ATOM 730 O O . PRO A 1 91 ? 1.396 -3.479 6.055 1 91.88 91 PRO A O 1
ATOM 733 N N . PHE A 1 92 ? 0.419 -1.592 6.484 1 94.5 92 PHE A N 1
ATOM 734 C CA . PHE A 1 92 ? 1.048 -1.426 7.789 1 94.5 92 PHE A CA 1
ATOM 735 C C . PHE A 1 92 ? 0.052 -1.703 8.906 1 94.5 92 PHE A C 1
ATOM 737 O O . PHE A 1 92 ? -1.144 -1.439 8.766 1 94.5 92 PHE A O 1
ATOM 744 N N . VAL A 1 93 ? 0.601 -2.256 9.977 1 93.5 93 VAL A N 1
ATOM 745 C CA . VAL A 1 93 ? -0.207 -2.363 11.188 1 93.5 93 VAL A CA 1
ATOM 746 C C . VAL A 1 93 ? -0.2 -1.03 11.93 1 93.5 93 VAL A C 1
ATOM 748 O O . VAL A 1 93 ? 0.808 -0.653 12.531 1 93.5 93 VAL A O 1
ATOM 751 N N . ILE A 1 94 ? -1.347 -0.367 11.867 1 97.5 94 ILE A N 1
ATOM 752 C CA . ILE A 1 94 ? -1.465 0.924 12.531 1 97.5 94 ILE A CA 1
ATOM 753 C C . ILE A 1 94 ? -2.492 0.83 13.656 1 97.5 94 ILE A C 1
ATOM 755 O O . ILE A 1 94 ? -3.701 0.839 13.406 1 97.5 94 ILE A O 1
ATOM 759 N N . ASP A 1 95 ? -1.979 0.738 14.852 1 97.88 95 ASP A N 1
ATOM 760 C CA . ASP A 1 95 ? -2.814 0.764 16.047 1 97.88 95 ASP A CA 1
ATOM 761 C C . ASP A 1 95 ? -2.73 2.119 16.75 1 97.88 95 ASP A C 1
ATOM 763 O O . ASP A 1 95 ? -2.125 3.057 16.219 1 97.88 95 ASP A O 1
ATOM 767 N N . GLU A 1 96 ? -3.369 2.238 17.891 1 98.31 96 GLU A N 1
ATOM 768 C CA . GLU A 1 96 ? -3.414 3.51 18.609 1 98.31 96 GLU A CA 1
ATOM 769 C C . GLU A 1 96 ? -2.018 3.947 19.047 1 98.31 96 GLU A C 1
ATOM 771 O O . GLU A 1 96 ? -1.713 5.141 19.062 1 98.31 96 GLU A O 1
ATOM 776 N N . ALA A 1 97 ? -1.169 3.068 19.422 1 98.56 97 ALA A N 1
ATOM 777 C CA . ALA A 1 97 ? 0.193 3.418 19.812 1 98.56 97 ALA A CA 1
ATOM 778 C C . ALA A 1 97 ? 0.959 4.043 18.656 1 98.56 97 ALA A C 1
ATOM 780 O O . ALA A 1 97 ? 1.646 5.051 18.828 1 98.56 97 ALA A O 1
ATOM 781 N N . ALA A 1 98 ? 0.808 3.43 17.484 1 98.62 98 ALA A N 1
ATOM 782 C CA . ALA A 1 98 ? 1.449 3.975 16.281 1 98.62 98 ALA A CA 1
ATOM 783 C C . ALA A 1 98 ? 0.913 5.367 15.961 1 98.62 98 ALA A C 1
ATOM 785 O O . ALA A 1 98 ? 1.681 6.273 15.633 1 98.62 98 ALA A O 1
ATOM 786 N N . ARG A 1 99 ? -0.374 5.508 16.062 1 98.75 99 ARG A N 1
ATOM 787 C CA . ARG A 1 99 ? -1.011 6.801 15.836 1 98.75 99 ARG A CA 1
ATOM 788 C C . ARG A 1 99 ? -0.435 7.867 16.766 1 98.75 99 ARG A C 1
ATOM 790 O O . ARG A 1 99 ? -0.061 8.953 16.312 1 98.75 99 ARG A O 1
ATOM 797 N N . GLN A 1 100 ? -0.37 7.523 17.984 1 98.81 100 GLN A N 1
ATOM 798 C CA . GLN A 1 100 ? 0.103 8.477 18.984 1 98.81 100 GLN A CA 1
ATOM 799 C C . GLN A 1 100 ? 1.564 8.844 18.75 1 98.81 100 GLN A C 1
ATOM 801 O O . GLN A 1 100 ? 1.964 9.992 18.953 1 98.81 100 GLN A O 1
ATOM 806 N N . GLU A 1 101 ? 2.316 7.895 18.344 1 98.88 101 GLU A N 1
ATOM 807 C CA . GLU A 1 101 ? 3.711 8.188 18.031 1 98.88 101 GLU A CA 1
ATOM 808 C C . GLU A 1 101 ? 3.816 9.141 16.844 1 98.88 101 GLU A C 1
ATOM 810 O O . GLU A 1 101 ? 4.633 10.07 16.859 1 98.88 101 GLU A O 1
ATOM 815 N N . TRP A 1 102 ? 3.041 8.945 15.828 1 98.88 102 TRP A N 1
ATOM 816 C CA . TRP A 1 102 ? 3.004 9.828 14.664 1 98.88 102 TRP A CA 1
ATOM 817 C C . TRP A 1 102 ? 2.635 11.25 15.07 1 98.88 102 TRP A C 1
ATOM 819 O O . TRP A 1 102 ? 3.297 12.211 14.664 1 98.88 102 TRP A O 1
ATOM 829 N N . LEU A 1 103 ? 1.643 11.375 15.906 1 98.88 103 LEU A N 1
ATOM 830 C CA . LEU A 1 103 ? 1.198 12.68 16.391 1 98.88 103 LEU A CA 1
ATOM 831 C C . LEU A 1 103 ? 2.285 13.352 17.219 1 98.88 103 LEU A C 1
ATOM 833 O 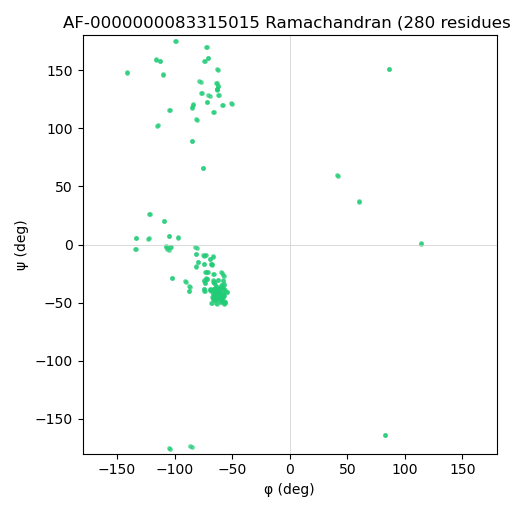O . LEU A 1 103 ? 2.514 14.555 17.094 1 98.88 103 LEU A O 1
ATOM 837 N N . ALA A 1 104 ? 2.904 12.562 18.016 1 98.88 104 ALA A N 1
ATOM 838 C CA . ALA A 1 104 ? 3.963 13.117 18.859 1 98.88 104 ALA A CA 1
ATOM 839 C C . ALA A 1 104 ? 5.098 13.688 18.016 1 98.88 104 ALA A C 1
ATOM 841 O O . ALA A 1 104 ? 5.637 14.75 18.328 1 98.88 104 ALA A O 1
ATOM 842 N N . CYS A 1 105 ? 5.445 12.969 17.016 1 98.88 105 CYS A N 1
ATOM 843 C CA . CYS A 1 105 ? 6.48 13.445 16.094 1 98.88 105 CYS A CA 1
ATOM 844 C C . CYS A 1 105 ? 6.086 14.773 15.469 1 98.88 105 CYS A C 1
ATOM 846 O O . CYS A 1 105 ? 6.898 15.695 15.391 1 98.88 105 CYS A O 1
ATOM 848 N N . PHE A 1 106 ? 4.824 14.852 15.047 1 98.81 106 PHE A N 1
ATOM 849 C CA . PHE A 1 106 ? 4.367 16.094 14.414 1 98.81 106 PHE A CA 1
ATOM 850 C C . PHE A 1 106 ? 4.301 17.219 15.438 1 98.81 106 PHE A C 1
ATOM 852 O O . PHE A 1 106 ? 4.641 18.359 15.125 1 98.81 106 PHE A O 1
ATOM 859 N N . ASP A 1 107 ? 3.891 16.922 16.625 1 98.56 107 ASP A N 1
ATOM 860 C CA . ASP A 1 107 ? 3.783 17.922 17.688 1 98.56 107 ASP A CA 1
ATOM 861 C C . ASP A 1 107 ? 5.145 18.531 17.984 1 98.56 107 ASP A C 1
ATOM 863 O O . ASP A 1 107 ? 5.238 19.734 18.25 1 98.56 107 ASP A O 1
ATOM 867 N N . ARG A 1 108 ? 6.152 17.766 18.031 1 98.62 108 ARG A N 1
ATOM 868 C CA . ARG A 1 108 ? 7.496 18.281 18.281 1 98.62 108 ARG A CA 1
ATOM 869 C C . ARG A 1 108 ? 7.898 19.312 17.234 1 98.62 108 ARG A C 1
ATOM 871 O O . ARG A 1 108 ? 8.523 20.328 17.547 1 98.62 108 ARG A O 1
ATOM 878 N N . VAL A 1 109 ? 7.508 19.078 16 1 98.69 109 VAL A N 1
ATOM 879 C CA . VAL A 1 109 ? 7.84 19.984 14.914 1 98.69 109 VAL A CA 1
ATOM 880 C C . VAL A 1 109 ? 6.977 21.25 15.008 1 98.69 109 VAL A C 1
ATOM 882 O O . VAL A 1 109 ? 7.469 22.359 14.812 1 98.69 109 VAL A O 1
ATOM 885 N N . LEU A 1 110 ? 5.719 21.078 15.383 1 98.62 110 LEU A N 1
ATOM 886 C CA . LEU A 1 110 ? 4.777 22.203 15.422 1 98.62 110 LEU A CA 1
ATOM 887 C C . LEU A 1 110 ? 5.062 23.109 16.609 1 98.62 110 LEU A C 1
ATOM 889 O O . LEU A 1 110 ? 4.586 24.25 16.656 1 98.62 110 LEU A O 1
ATOM 893 N N . ALA A 1 111 ? 5.812 22.625 17.562 1 97.81 111 ALA A N 1
ATOM 894 C CA . ALA A 1 111 ? 6.164 23.422 18.734 1 97.81 111 ALA A CA 1
ATOM 895 C C . ALA A 1 111 ? 6.875 24.719 18.312 1 97.81 111 ALA A C 1
ATOM 897 O O . ALA A 1 111 ? 6.781 25.734 19.016 1 97.81 111 ALA A O 1
ATOM 898 N N . ARG A 1 112 ? 7.559 24.766 17.188 1 97.06 112 ARG A N 1
ATOM 899 C CA . ARG A 1 112 ? 8.258 25.969 16.719 1 97.06 112 ARG A CA 1
ATOM 900 C C . ARG A 1 112 ? 7.738 26.391 15.352 1 97.06 112 ARG A C 1
ATOM 902 O O . ARG A 1 112 ? 8.477 26.984 14.562 1 97.06 112 ARG A O 1
ATOM 909 N N . ALA A 1 113 ? 6.531 26.031 15.102 1 97.56 113 ALA A N 1
ATOM 910 C CA . ALA A 1 113 ? 5.949 26.203 13.773 1 97.56 113 ALA A CA 1
ATOM 911 C C . ALA A 1 113 ? 5.938 27.672 13.359 1 97.56 113 ALA A C 1
ATOM 913 O O . ALA A 1 113 ? 6.262 28.016 12.219 1 97.56 113 ALA A O 1
ATOM 914 N N . VAL A 1 114 ? 5.566 28.562 14.242 1 98 114 VAL A N 1
ATOM 915 C CA . VAL A 1 114 ? 5.406 29.984 13.945 1 98 114 VAL A CA 1
ATOM 916 C C . VAL A 1 114 ? 6.77 30.609 13.656 1 98 114 VAL A C 1
ATOM 918 O O . VAL A 1 114 ? 6.957 31.25 12.617 1 98 114 VAL A O 1
ATOM 921 N N . GLU A 1 115 ? 7.707 30.406 14.469 1 97.75 115 GLU A N 1
ATOM 922 C CA . GLU A 1 115 ? 9.023 31.031 14.367 1 97.75 115 GLU A CA 1
ATOM 923 C C . GLU A 1 115 ? 9.844 30.406 13.242 1 97.75 115 GLU A C 1
ATOM 925 O O . GLU A 1 115 ? 10.5 31.125 12.477 1 97.75 115 GLU A O 1
ATOM 930 N N . LYS A 1 116 ? 9.75 29.109 13.102 1 98.31 116 LYS A N 1
ATOM 931 C CA . LYS A 1 116 ? 10.672 28.422 12.211 1 98.31 116 LYS A CA 1
ATOM 932 C C . LYS A 1 116 ? 10.109 28.328 10.789 1 98.31 116 LYS A C 1
ATOM 934 O O . LYS A 1 116 ? 10.867 28.391 9.812 1 98.31 116 LYS A O 1
ATOM 939 N N . TYR A 1 117 ? 8.805 28.234 10.688 1 98.5 117 TYR A N 1
ATOM 940 C CA . TYR A 1 117 ? 8.234 27.969 9.375 1 98.5 117 TYR A CA 1
ATOM 941 C C . TYR A 1 117 ? 7.25 29.062 8.977 1 98.5 117 TYR A C 1
ATOM 943 O O . TYR A 1 117 ? 6.531 28.938 7.984 1 98.5 117 TYR A O 1
ATOM 951 N N . ASN A 1 118 ? 7.148 30.062 9.758 1 98.5 118 ASN A N 1
ATOM 952 C CA . ASN A 1 118 ? 6.207 31.156 9.508 1 98.5 118 ASN A CA 1
ATOM 953 C C . ASN A 1 118 ? 4.766 30.641 9.477 1 98.5 118 ASN A C 1
ATOM 955 O O . ASN A 1 118 ? 3.977 31.078 8.633 1 98.5 118 ASN A O 1
ATOM 959 N N . PHE A 1 119 ? 4.473 29.719 10.289 1 98.81 119 PHE A N 1
ATOM 960 C CA . PHE A 1 119 ? 3.115 29.203 10.375 1 98.81 119 PHE A CA 1
ATOM 961 C C . PHE A 1 119 ? 2.176 30.234 10.977 1 98.81 119 PHE A C 1
ATOM 963 O O . PHE A 1 119 ? 2.49 30.844 12.008 1 98.81 119 PHE A O 1
ATOM 970 N N . PRO A 1 120 ? 1.11 30.516 10.336 1 98.81 120 PRO A N 1
ATOM 971 C CA . PRO A 1 120 ? 0.172 31.484 10.906 1 98.81 120 PRO A CA 1
ATOM 972 C C . PRO A 1 120 ? -0.476 30.984 12.203 1 98.81 120 PRO A C 1
ATOM 974 O O . PRO A 1 120 ? -1.257 30.031 12.172 1 98.81 120 PRO A O 1
ATOM 977 N N . PRO A 1 121 ? -0.157 31.641 13.266 1 98.5 121 PRO A N 1
ATOM 978 C CA . PRO A 1 121 ? -0.585 31.141 14.578 1 98.5 121 PRO A CA 1
ATOM 979 C C . PRO A 1 121 ? -2.1 30.984 14.68 1 98.5 121 PRO A C 1
ATOM 981 O O . PRO A 1 121 ? -2.584 30.094 15.383 1 98.5 121 PRO A O 1
ATOM 984 N N . GLN A 1 122 ? -2.887 31.781 14.008 1 98.56 122 GLN A N 1
ATOM 985 C CA . GLN A 1 122 ? -4.344 31.719 14.102 1 98.56 122 GLN A CA 1
ATOM 986 C C . GLN A 1 122 ? -4.883 30.422 13.508 1 98.56 122 GLN A C 1
ATOM 988 O O . GLN A 1 122 ? -6.016 30.031 13.797 1 98.56 122 GLN A O 1
ATOM 993 N N . HIS A 1 123 ? -4.094 29.719 12.719 1 98.69 123 HIS A N 1
ATOM 994 C CA . HIS A 1 123 ? -4.582 28.531 12.047 1 98.69 123 HIS A CA 1
ATOM 995 C C . HIS A 1 123 ? -3.99 27.266 12.672 1 98.69 123 HIS A C 1
ATOM 997 O O . HIS A 1 123 ? -4.324 26.156 12.258 1 98.69 123 HIS A O 1
ATOM 1003 N N . LEU A 1 124 ? -3.123 27.391 13.656 1 98.62 124 LEU A N 1
ATOM 1004 C CA . LEU A 1 124 ? -2.434 26.266 14.258 1 98.62 124 LEU A CA 1
ATOM 1005 C C . LEU A 1 124 ? -3.42 25.328 14.953 1 98.62 124 LEU A C 1
ATOM 1007 O O . LEU A 1 124 ? -3.348 24.109 14.797 1 98.62 124 LEU A O 1
ATOM 1011 N N . PRO A 1 125 ? -4.422 25.812 15.695 1 98.38 125 PRO A N 1
ATOM 1012 C CA . PRO A 1 125 ? -5.383 24.906 16.328 1 98.38 125 PRO A CA 1
ATOM 1013 C C . PRO A 1 125 ? -6.172 24.094 15.305 1 98.38 125 PRO A C 1
ATOM 1015 O O . PRO A 1 125 ? -6.391 22.891 15.508 1 98.38 125 PRO A O 1
ATOM 1018 N N . GLY A 1 126 ? -6.57 24.688 14.242 1 98.69 126 GLY A N 1
ATOM 1019 C CA . GLY A 1 126 ? -7.289 23.984 13.195 1 98.69 126 GLY A CA 1
ATOM 1020 C C . GLY A 1 126 ? -6.453 22.906 12.516 1 98.69 126 GLY A C 1
ATOM 1021 O O . GLY A 1 126 ? -6.953 21.828 12.203 1 98.69 126 GLY A O 1
ATOM 1022 N N . PHE A 1 127 ? -5.227 23.219 12.336 1 98.88 127 PHE A N 1
ATOM 1023 C CA . PHE A 1 127 ? -4.324 22.25 11.727 1 98.88 127 PHE A CA 1
ATOM 1024 C C . PHE A 1 127 ? -4.113 21.047 12.648 1 98.88 127 PHE A C 1
ATOM 1026 O O . PHE A 1 127 ? -4.141 19.906 12.195 1 98.88 127 PHE A O 1
ATOM 1033 N N . ARG A 1 128 ? -3.934 21.312 13.93 1 98.69 128 ARG A N 1
ATOM 1034 C CA . ARG A 1 128 ? -3.787 20.25 14.898 1 98.69 128 ARG A CA 1
ATOM 1035 C C . ARG A 1 128 ? -5.035 19.375 14.945 1 98.69 128 ARG A C 1
ATOM 1037 O O . ARG A 1 128 ? -4.938 18.141 15.055 1 98.69 128 ARG A O 1
ATOM 1044 N N . ALA A 1 129 ? -6.195 19.969 14.883 1 98.62 129 ALA A N 1
ATOM 1045 C CA . ALA A 1 129 ? -7.449 19.219 14.867 1 98.62 129 ALA A CA 1
ATOM 1046 C C . ALA A 1 129 ? -7.535 18.312 13.641 1 98.62 129 ALA A C 1
ATOM 1048 O O . ALA A 1 129 ? -8 17.172 13.727 1 98.62 129 ALA A O 1
ATOM 1049 N N . PHE A 1 130 ? -7.113 18.844 12.555 1 98.75 130 PHE A N 1
ATOM 1050 C CA . PHE A 1 130 ? -7.074 18.047 11.344 1 98.75 130 PHE A CA 1
ATOM 1051 C C . PHE A 1 130 ? -6.18 16.828 11.531 1 98.75 130 PHE A C 1
ATOM 1053 O O . PHE A 1 130 ? -6.566 15.703 11.195 1 98.75 130 PHE A O 1
ATOM 1060 N N . LEU A 1 131 ? -4.957 17.047 12.078 1 98.81 131 LEU A N 1
ATOM 1061 C CA . LEU A 1 131 ? -4.008 15.961 12.266 1 98.81 131 LEU A CA 1
ATOM 1062 C C . LEU A 1 131 ? -4.594 14.883 13.18 1 98.81 131 LEU A C 1
ATOM 1064 O O . LEU A 1 131 ? -4.375 13.688 12.953 1 98.81 131 LEU A O 1
ATOM 1068 N N . GLU A 1 132 ? -5.324 15.312 14.148 1 98.56 132 GLU A N 1
ATOM 1069 C CA . GLU A 1 132 ? -5.977 14.367 15.055 1 98.56 132 GLU A CA 1
ATOM 1070 C C . GLU A 1 132 ? -6.992 13.508 14.312 1 98.56 132 GLU A C 1
ATOM 1072 O O . GLU A 1 132 ? -7.004 12.281 14.469 1 98.56 132 GLU A O 1
ATOM 1077 N N . GLY A 1 133 ? -7.855 14.117 13.578 1 98.38 133 GLY A N 1
ATOM 1078 C CA . GLY A 1 133 ? -8.844 13.375 12.82 1 98.38 133 GLY A CA 1
ATOM 1079 C C . GLY A 1 133 ? -8.234 12.484 11.75 1 98.38 133 GLY A C 1
ATOM 1080 O O . GLY A 1 133 ? -8.633 11.328 11.594 1 98.38 133 GLY A O 1
ATOM 1081 N N . PHE A 1 134 ? -7.281 13.047 11.055 1 98.19 134 PHE A N 1
ATOM 1082 C CA . PHE A 1 134 ? -6.613 12.336 9.977 1 98.19 134 PHE A CA 1
ATOM 1083 C C . PHE A 1 134 ? -5.93 11.078 10.492 1 98.19 134 PHE A C 1
ATOM 1085 O O . PHE A 1 134 ? -6.121 9.992 9.945 1 98.19 134 PHE A O 1
ATOM 1092 N N . SER A 1 135 ? -5.152 11.211 11.555 1 98.56 135 SER A N 1
ATOM 1093 C CA . SER A 1 135 ? -4.43 10.062 12.102 1 98.56 135 SER A CA 1
ATOM 1094 C C . SER A 1 135 ? -5.391 9.031 12.68 1 98.56 135 SER A C 1
ATOM 1096 O O . SER A 1 135 ? -5.117 7.828 12.633 1 98.56 135 SER A O 1
ATOM 1098 N N . ALA A 1 136 ? -6.516 9.445 13.211 1 98.31 136 ALA A N 1
ATOM 1099 C CA . ALA A 1 136 ? -7.527 8.516 13.711 1 98.31 136 ALA A CA 1
ATOM 1100 C C . ALA A 1 136 ? -8.117 7.684 12.578 1 98.31 136 ALA A C 1
ATOM 1102 O O . ALA A 1 136 ? -8.352 6.484 12.742 1 98.31 136 ALA A O 1
ATOM 1103 N N . TRP A 1 137 ? -8.297 8.312 11.5 1 97.38 137 TRP A N 1
ATOM 1104 C CA . TRP A 1 137 ? -8.852 7.648 10.32 1 97.38 137 TRP A CA 1
ATOM 1105 C C . TRP A 1 137 ? -7.891 6.59 9.789 1 97.38 137 TRP A C 1
ATOM 1107 O O . TRP A 1 137 ? -8.32 5.562 9.258 1 97.38 137 TRP A O 1
ATOM 1117 N N . MET A 1 138 ? -6.602 6.707 10.039 1 97.44 138 MET A N 1
ATOM 1118 C CA . MET A 1 138 ? -5.59 5.809 9.5 1 97.44 138 MET A CA 1
ATOM 1119 C C . MET A 1 138 ? -5.496 4.527 10.32 1 97.44 138 MET A C 1
ATOM 1121 O O . MET A 1 138 ? -4.898 3.545 9.883 1 97.44 138 MET A O 1
ATOM 1125 N N . VAL A 1 139 ? -5.984 4.527 11.539 1 97.44 139 VAL A N 1
ATOM 1126 C CA . VAL A 1 139 ? -5.898 3.357 12.406 1 97.44 139 VAL A CA 1
ATOM 1127 C C . VAL A 1 139 ? -6.645 2.189 11.766 1 97.44 139 VAL A C 1
ATOM 1129 O O . VAL A 1 139 ? -7.805 2.326 11.367 1 97.44 139 VAL A O 1
ATOM 1132 N N . ASN A 1 140 ? -5.941 1.032 11.672 1 94.69 140 ASN A N 1
ATOM 1133 C CA . ASN A 1 140 ? -6.535 -0.115 11 1 94.69 140 ASN A CA 1
ATOM 1134 C C . ASN A 1 140 ? -6.355 -1.397 11.805 1 94.69 140 ASN A C 1
ATOM 1136 O O . ASN A 1 140 ? -6.609 -2.494 11.297 1 94.69 140 ASN A O 1
ATOM 1140 N N . SER A 1 141 ? -5.781 -1.268 13.07 1 94.19 141 SER A N 1
ATOM 1141 C CA . SER A 1 141 ? -5.562 -2.412 13.945 1 94.19 141 SER A CA 1
ATOM 1142 C C . SER A 1 141 ? -5.848 -2.059 15.398 1 94.19 141 SER A C 1
ATOM 1144 O O . SER A 1 141 ? -5.668 -0.911 15.812 1 94.19 141 SER A O 1
ATOM 1146 N N . ARG A 1 142 ? -6.359 -3.137 16.203 1 91 142 ARG A N 1
ATOM 1147 C CA . ARG A 1 142 ? -6.621 -2.98 17.625 1 91 142 ARG A CA 1
ATOM 1148 C C . ARG A 1 142 ? -5.902 -4.059 18.438 1 91 142 ARG A C 1
ATOM 1150 O O . ARG A 1 142 ? -5.672 -5.164 17.938 1 91 142 ARG A O 1
ATOM 1157 N N . MET B 1 1 ? -14.852 11.469 -2.113 1 43.78 1 MET B N 1
ATOM 1158 C CA . MET B 1 1 ? -15.531 10.383 -1.403 1 43.78 1 MET B CA 1
ATOM 1159 C C . MET B 1 1 ? -14.672 9.125 -1.392 1 43.78 1 MET B C 1
ATOM 1161 O O . MET B 1 1 ? -13.977 8.828 -2.363 1 43.78 1 MET B O 1
ATOM 1165 N N . GLU B 1 2 ? -14.336 8.602 -0.178 1 57.84 2 GLU B N 1
ATOM 1166 C CA . GLU B 1 2 ? -13.438 7.449 -0.118 1 57.84 2 GLU B CA 1
ATOM 1167 C C . GLU B 1 2 ? -14.016 6.266 -0.885 1 57.84 2 GLU B C 1
ATOM 1169 O O . GLU B 1 2 ? -15.211 5.992 -0.806 1 57.84 2 GLU B O 1
ATOM 1174 N N . ARG B 1 3 ? -13.367 5.82 -1.811 1 65.38 3 ARG B N 1
ATOM 1175 C CA . ARG B 1 3 ? -13.742 4.652 -2.602 1 65.38 3 ARG B CA 1
ATOM 1176 C C . ARG B 1 3 ? -14.07 3.467 -1.702 1 65.38 3 ARG B C 1
ATOM 1178 O O . ARG B 1 3 ? -13.375 3.213 -0.718 1 65.38 3 ARG B O 1
ATOM 1185 N N . GLU B 1 4 ? -15.328 2.953 -1.85 1 78.88 4 GLU B N 1
ATOM 1186 C CA . GLU B 1 4 ? -15.672 1.733 -1.125 1 78.88 4 GLU B CA 1
ATOM 1187 C C . GLU B 1 4 ? -14.82 0.558 -1.584 1 78.88 4 GLU B C 1
ATOM 1189 O O . GLU B 1 4 ? -14.648 0.337 -2.785 1 78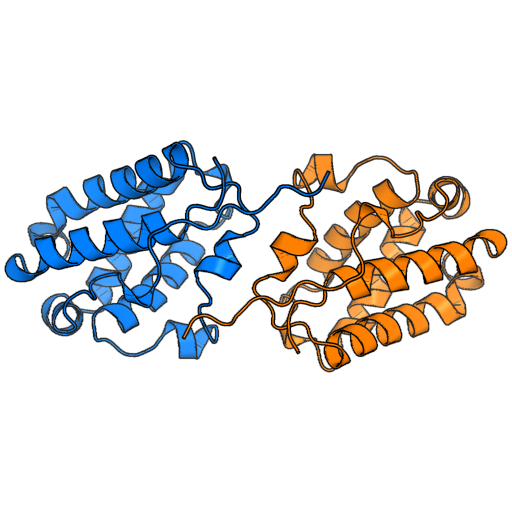.88 4 GLU B O 1
ATOM 1194 N N . ILE B 1 5 ? -14.289 -0.178 -0.653 1 83.81 5 ILE B N 1
ATOM 1195 C CA . ILE B 1 5 ? -13.461 -1.336 -0.977 1 83.81 5 ILE B CA 1
ATOM 1196 C C . ILE B 1 5 ? -14.352 -2.555 -1.212 1 83.81 5 ILE B C 1
ATOM 1198 O O . ILE B 1 5 ? -15.102 -2.963 -0.323 1 83.81 5 ILE B O 1
ATOM 1202 N N . TYR B 1 6 ? -14.344 -3.119 -2.377 1 91.69 6 TYR B N 1
ATOM 1203 C CA . TYR B 1 6 ? -15.047 -4.355 -2.707 1 91.69 6 TYR B CA 1
ATOM 1204 C C . TYR B 1 6 ? -14.305 -5.566 -2.158 1 91.69 6 TYR B C 1
ATOM 1206 O O . TYR B 1 6 ? -13.086 -5.688 -2.326 1 91.69 6 TYR B O 1
ATOM 1214 N N . VAL B 1 7 ? -15.039 -6.465 -1.453 1 89.69 7 VAL B N 1
ATOM 1215 C CA . VAL B 1 7 ? -14.477 -7.711 -0.949 1 89.69 7 VAL B CA 1
ATOM 1216 C C . VAL B 1 7 ? -14.953 -8.883 -1.81 1 89.69 7 VAL B C 1
ATOM 1218 O O . VAL B 1 7 ? -16.141 -9.211 -1.817 1 89.69 7 VAL B O 1
ATOM 1221 N N . PRO B 1 8 ? -14.094 -9.516 -2.467 1 94.19 8 PRO B N 1
ATOM 1222 C CA . PRO B 1 8 ? -14.508 -10.609 -3.346 1 94.19 8 PRO B CA 1
ATOM 1223 C C . PRO B 1 8 ? -14.914 -11.867 -2.576 1 94.19 8 PRO B C 1
ATOM 1225 O O . PRO B 1 8 ? -14.523 -12.031 -1.416 1 94.19 8 PRO B O 1
ATOM 1228 N N . PRO B 1 9 ? -15.719 -12.688 -3.281 1 93.38 9 PRO B N 1
ATOM 1229 C CA . PRO B 1 9 ? -16.156 -13.922 -2.619 1 93.38 9 PRO B CA 1
ATOM 1230 C C . PRO B 1 9 ? -14.992 -14.875 -2.342 1 93.38 9 PRO B C 1
ATOM 1232 O O . PRO B 1 9 ? -15.016 -15.617 -1.354 1 93.38 9 PRO B O 1
ATOM 1235 N N . MET B 1 10 ? -14.07 -14.859 -3.188 1 92.19 10 MET B N 1
ATOM 1236 C CA . MET B 1 10 ? -12.898 -15.703 -2.98 1 92.19 10 MET B CA 1
ATOM 1237 C C . MET B 1 10 ? -12.023 -15.172 -1.851 1 92.19 10 MET B C 1
ATOM 1239 O O . MET B 1 10 ? -11.547 -14.031 -1.916 1 92.19 10 MET B O 1
ATOM 1243 N N . GLN B 1 11 ? -11.828 -16.047 -0.884 1 91.69 11 GLN B N 1
ATOM 1244 C CA . GLN B 1 11 ? -11.008 -15.688 0.271 1 91.69 11 GLN B CA 1
ATOM 1245 C C . GLN B 1 11 ? -9.758 -16.547 0.35 1 91.69 11 GLN B C 1
ATOM 1247 O O . GLN B 1 11 ? -9.688 -17.625 -0.257 1 91.69 11 GLN B O 1
ATOM 1252 N N . PRO B 1 12 ? -8.75 -16.078 1.05 1 91.88 12 PRO B N 1
ATOM 1253 C CA . PRO B 1 12 ? -7.469 -16.781 1.06 1 91.88 12 PRO B CA 1
ATOM 1254 C C . PRO B 1 12 ? -7.598 -18.25 1.503 1 91.88 12 PRO B C 1
ATOM 1256 O O . PRO B 1 12 ? -6.918 -19.125 0.964 1 91.88 12 PRO B O 1
ATOM 1259 N N . GLY B 1 13 ? -8.398 -18.469 2.418 1 93 13 GLY B N 1
ATOM 1260 C CA . GLY B 1 13 ? -8.57 -19.812 2.934 1 93 13 GLY B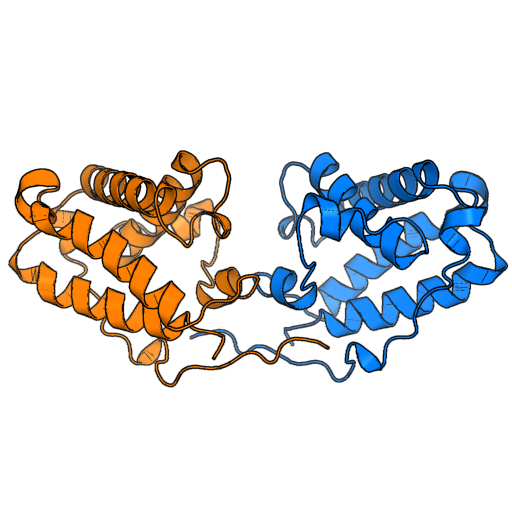 CA 1
ATOM 1261 C C . GLY B 1 13 ? -9.195 -20.766 1.927 1 93 13 GLY B C 1
ATOM 1262 O O . GLY B 1 13 ? -9.133 -21.984 2.098 1 93 13 GLY B O 1
ATOM 1263 N N . GLN B 1 14 ? -9.711 -20.25 0.79 1 95.38 14 GLN B N 1
ATOM 1264 C CA . GLN B 1 14 ? -10.391 -21.047 -0.226 1 95.38 14 GLN B CA 1
ATOM 1265 C C . GLN B 1 14 ? -9.508 -21.25 -1.451 1 95.38 14 GLN B C 1
ATOM 1267 O O . GLN B 1 14 ? -9.867 -21.984 -2.371 1 95.38 14 GLN B O 1
ATOM 1272 N N . ILE B 1 15 ? -8.43 -20.688 -1.495 1 96.88 15 ILE B N 1
ATOM 1273 C CA . ILE B 1 15 ? -7.516 -20.766 -2.629 1 96.88 15 ILE B CA 1
ATOM 1274 C C . ILE B 1 15 ? -6.672 -22.031 -2.52 1 96.88 15 ILE B C 1
ATOM 1276 O O . ILE B 1 15 ? -5.949 -22.219 -1.539 1 96.88 15 ILE B O 1
ATOM 1280 N N . PRO B 1 16 ? -6.801 -22.859 -3.539 1 96.81 16 PRO B N 1
ATOM 1281 C CA . PRO B 1 16 ? -5.945 -24.062 -3.482 1 96.81 16 PRO B CA 1
ATOM 1282 C C . PRO B 1 16 ? -4.457 -23.719 -3.518 1 96.81 16 PRO B C 1
ATOM 1284 O O . PRO B 1 16 ? -4.02 -22.938 -4.371 1 96.81 16 PRO B O 1
ATOM 1287 N N . ALA B 1 17 ? -3.725 -24.359 -2.627 1 97.5 17 ALA B N 1
ATOM 1288 C CA . ALA B 1 17 ? -2.287 -24.094 -2.578 1 97.5 17 ALA B CA 1
ATOM 1289 C C . ALA B 1 17 ? -1.557 -24.844 -3.686 1 97.5 17 ALA B C 1
ATOM 1291 O O . ALA B 1 17 ? -1.896 -26 -3.996 1 97.5 17 ALA B O 1
ATOM 1292 N N . PRO B 1 18 ? -0.567 -24.203 -4.289 1 98.44 18 PRO B N 1
ATOM 1293 C CA . PRO B 1 18 ? 0.269 -24.953 -5.227 1 98.44 18 PRO B CA 1
ATOM 1294 C C . PRO B 1 18 ? 1.18 -25.969 -4.527 1 98.44 18 PRO B C 1
ATOM 1296 O O . PRO B 1 18 ? 1.412 -25.859 -3.32 1 98.44 18 PRO B O 1
ATOM 1299 N N . SER B 1 19 ? 1.646 -26.938 -5.309 1 98.75 19 SER B N 1
ATOM 1300 C CA . SER B 1 19 ? 2.51 -27.969 -4.738 1 98.75 19 SER B CA 1
ATOM 1301 C C . SER B 1 19 ? 3.82 -27.375 -4.234 1 98.75 19 SER B C 1
ATOM 1303 O O . SER B 1 19 ? 4.465 -26.594 -4.938 1 98.75 19 SER B O 1
ATOM 1305 N N . ARG B 1 20 ? 4.266 -27.859 -3.068 1 98.62 20 ARG B N 1
ATOM 1306 C CA . ARG B 1 20 ? 5.527 -27.406 -2.484 1 98.62 20 ARG B CA 1
ATOM 1307 C C . ARG B 1 20 ? 6.707 -28.141 -3.111 1 98.62 20 ARG B C 1
ATOM 1309 O O . ARG B 1 20 ? 7.863 -27.797 -2.861 1 98.62 20 ARG B O 1
ATOM 1316 N N . GLU B 1 21 ? 6.41 -29.031 -3.973 1 98.81 21 GLU B N 1
ATOM 1317 C CA . GLU B 1 21 ? 7.453 -29.797 -4.648 1 98.81 21 GLU B CA 1
ATOM 1318 C C . GLU B 1 21 ? 8.07 -29 -5.789 1 98.81 21 GLU B C 1
ATOM 1320 O O . GLU B 1 21 ? 9.156 -29.344 -6.281 1 98.81 21 GLU B O 1
ATOM 1325 N N . ILE B 1 22 ? 7.395 -27.969 -6.152 1 98.94 22 ILE B N 1
ATOM 1326 C CA . ILE B 1 22 ? 7.781 -27.234 -7.352 1 98.94 22 ILE B CA 1
ATOM 1327 C C . ILE B 1 22 ? 9.172 -26.625 -7.16 1 98.94 22 ILE B C 1
ATOM 1329 O O . ILE B 1 22 ? 10.008 -26.703 -8.062 1 98.94 22 ILE B O 1
ATOM 1333 N N . TYR B 1 23 ? 9.398 -26.109 -6.062 1 98.88 23 TYR B N 1
ATOM 1334 C CA . TYR B 1 23 ? 10.688 -25.484 -5.789 1 98.88 23 TYR B CA 1
ATOM 1335 C C . TYR B 1 23 ? 11.828 -26.484 -6 1 98.88 23 TYR B C 1
ATOM 1337 O O . TYR B 1 23 ? 12.812 -26.172 -6.676 1 98.88 23 TYR B O 1
ATOM 1345 N N . GLY B 1 24 ? 11.688 -27.641 -5.395 1 98.69 24 GLY B N 1
ATOM 1346 C CA . GLY B 1 24 ? 12.742 -28.641 -5.504 1 98.69 24 GLY B CA 1
ATOM 1347 C C . GLY B 1 24 ? 12.969 -29.109 -6.926 1 98.69 24 GLY B C 1
ATOM 1348 O O . GLY B 1 24 ? 14.109 -29.391 -7.32 1 98.69 24 GLY B O 1
ATOM 1349 N N . LEU B 1 25 ? 11.938 -29.109 -7.719 1 98.62 25 LEU B N 1
ATOM 1350 C CA . LEU B 1 25 ? 12.016 -29.641 -9.078 1 98.62 25 LEU B CA 1
ATOM 1351 C C . LEU B 1 25 ? 12.477 -28.547 -10.055 1 98.62 25 LEU B C 1
ATOM 1353 O O . LEU B 1 25 ? 13.25 -28.828 -10.969 1 98.62 25 LEU B O 1
ATOM 1357 N N . MET B 1 26 ? 12.086 -27.344 -9.852 1 98.12 26 MET B N 1
ATOM 1358 C CA . MET B 1 26 ? 12.375 -26.234 -10.758 1 98.12 26 MET B CA 1
ATOM 1359 C C . MET B 1 26 ? 13.719 -25.594 -10.414 1 98.12 26 MET B C 1
ATOM 1361 O O . MET B 1 26 ? 14.477 -25.234 -11.312 1 98.12 26 MET B O 1
ATOM 1365 N N . GLY B 1 27 ? 13.953 -25.484 -9.086 1 98.38 27 GLY B N 1
ATOM 1366 C CA . GLY B 1 27 ? 15.102 -24.719 -8.625 1 98.38 27 GLY B CA 1
ATOM 1367 C C . GLY B 1 27 ? 14.812 -23.234 -8.484 1 98.38 27 GLY B C 1
ATOM 1368 O O . GLY B 1 27 ? 14.047 -22.672 -9.266 1 98.38 27 GLY B O 1
ATOM 1369 N N . GLU B 1 28 ? 15.523 -22.609 -7.562 1 98.69 28 GLU B N 1
ATOM 1370 C CA . GLU B 1 28 ? 15.297 -21.203 -7.207 1 98.69 28 GLU B CA 1
ATOM 1371 C C . GLU B 1 28 ? 15.578 -20.281 -8.391 1 98.69 28 GLU B C 1
ATOM 1373 O O . GLU B 1 28 ? 14.812 -19.359 -8.664 1 98.69 28 GLU B O 1
ATOM 1378 N N . GLU B 1 29 ? 16.641 -20.531 -9.117 1 98.69 29 GLU B N 1
ATOM 1379 C CA . GLU B 1 29 ? 17.062 -19.672 -10.227 1 98.69 29 GLU B CA 1
ATOM 1380 C C . GLU B 1 29 ? 15.977 -19.609 -11.305 1 98.69 29 GLU B C 1
ATOM 1382 O O . GLU B 1 29 ? 15.719 -18.547 -11.867 1 98.69 29 GLU B O 1
ATOM 1387 N N . ASN B 1 30 ? 15.344 -20.703 -11.523 1 98.88 30 ASN B N 1
ATOM 1388 C CA . ASN B 1 30 ? 14.32 -20.75 -12.555 1 98.88 30 ASN B CA 1
ATOM 1389 C C . ASN B 1 30 ? 13.047 -20.031 -12.117 1 98.88 30 ASN B C 1
ATOM 1391 O O . ASN B 1 30 ? 12.352 -19.438 -12.945 1 98.88 30 ASN B O 1
ATOM 1395 N N . ILE B 1 31 ? 12.773 -20.047 -10.812 1 98.88 31 ILE B N 1
ATOM 1396 C CA . ILE B 1 31 ? 11.641 -19.281 -10.297 1 98.88 31 ILE B CA 1
ATOM 1397 C C . ILE B 1 31 ? 11.883 -17.797 -10.5 1 98.88 31 ILE B C 1
ATOM 1399 O O . ILE B 1 31 ? 11.008 -17.062 -10.984 1 98.88 31 ILE B O 1
ATOM 1403 N N . PHE B 1 32 ? 13.094 -17.312 -10.195 1 98.94 32 PHE B N 1
ATOM 1404 C CA . PHE B 1 32 ? 13.438 -15.922 -10.414 1 98.94 32 PHE B CA 1
ATOM 1405 C C . PHE B 1 32 ? 13.359 -15.562 -11.891 1 98.94 32 PHE B C 1
ATOM 1407 O O . PHE B 1 32 ? 12.844 -14.5 -12.25 1 98.94 32 PHE B O 1
ATOM 1414 N N . ALA B 1 33 ? 13.812 -16.5 -12.719 1 98.88 33 ALA B N 1
ATOM 1415 C CA . ALA B 1 33 ? 13.773 -16.25 -14.164 1 98.88 33 ALA B CA 1
ATOM 1416 C C . ALA B 1 33 ? 12.336 -16.141 -14.656 1 98.88 33 ALA B C 1
ATOM 1418 O O . ALA B 1 33 ? 12.016 -15.266 -15.469 1 98.88 33 ALA B O 1
ATOM 1419 N N . MET B 1 34 ? 11.477 -16.953 -14.227 1 98.88 34 MET B N 1
ATOM 1420 C CA . MET B 1 34 ? 10.07 -16.953 -14.602 1 98.88 34 MET B CA 1
ATOM 1421 C C . MET B 1 34 ? 9.406 -15.633 -14.211 1 98.88 34 MET B C 1
ATOM 1423 O O . MET B 1 34 ? 8.695 -15.023 -15.008 1 98.88 34 MET B O 1
ATOM 1427 N N . LEU B 1 35 ? 9.695 -15.148 -13.008 1 98.88 35 LEU B N 1
ATOM 1428 C CA . LEU B 1 35 ? 9.062 -13.93 -12.531 1 98.88 35 LEU B CA 1
ATOM 1429 C C . LEU B 1 35 ? 9.633 -12.703 -13.242 1 98.88 35 LEU B C 1
ATOM 1431 O O . LEU B 1 35 ? 8.922 -11.727 -13.477 1 98.88 35 LEU B O 1
ATOM 1435 N N . GLU B 1 36 ? 10.898 -12.773 -13.578 1 98.81 36 GLU B N 1
ATOM 1436 C CA . GLU B 1 36 ? 11.453 -11.688 -14.383 1 98.81 36 GLU B CA 1
ATOM 1437 C C . GLU B 1 36 ? 10.727 -11.57 -15.719 1 98.81 36 GLU B C 1
ATOM 1439 O O . GLU B 1 36 ? 10.391 -10.461 -16.156 1 98.81 36 GLU B O 1
ATOM 1444 N N . ASP B 1 37 ? 10.508 -12.672 -16.359 1 98.88 37 ASP B N 1
ATOM 1445 C CA . ASP B 1 37 ? 9.789 -12.664 -17.625 1 98.88 37 ASP B CA 1
ATOM 1446 C C . ASP B 1 37 ? 8.336 -12.219 -17.438 1 98.88 37 ASP B C 1
ATOM 1448 O O . ASP B 1 37 ? 7.785 -11.508 -18.281 1 98.88 37 ASP B O 1
ATOM 1452 N N . PHE B 1 38 ? 7.758 -12.648 -16.375 1 98.88 38 PHE B N 1
ATOM 1453 C CA . PHE B 1 38 ? 6.406 -12.211 -16.031 1 98.88 38 PHE B CA 1
ATOM 1454 C C . PHE B 1 38 ? 6.348 -10.688 -15.93 1 98.88 38 PHE B C 1
ATOM 1456 O O . PHE B 1 38 ? 5.453 -10.055 -16.5 1 98.88 38 PHE B O 1
ATOM 1463 N N . TYR B 1 39 ? 7.34 -10.102 -15.281 1 98.88 39 TYR B N 1
ATOM 1464 C CA . TYR B 1 39 ? 7.355 -8.656 -15.086 1 98.88 39 TYR B CA 1
ATOM 1465 C C . TYR B 1 39 ? 7.672 -7.934 -16.391 1 98.88 39 TYR B C 1
ATOM 1467 O O . TYR B 1 39 ? 7.277 -6.781 -16.578 1 98.88 39 TYR B O 1
ATOM 1475 N N . ARG B 1 40 ? 8.32 -8.625 -17.297 1 98.69 40 ARG B N 1
ATOM 1476 C CA . ARG B 1 40 ? 8.477 -8.055 -18.625 1 98.69 40 ARG B CA 1
ATOM 1477 C C . ARG B 1 40 ? 7.137 -7.98 -19.359 1 98.69 40 ARG B C 1
ATOM 1479 O O . ARG B 1 40 ? 6.863 -7.016 -20.062 1 98.69 40 ARG B O 1
ATOM 1486 N N . GLU B 1 41 ? 6.34 -9.023 -19.172 1 98.81 41 GLU B N 1
ATOM 1487 C CA . GLU B 1 41 ? 4.992 -8.984 -19.719 1 98.81 41 GLU B CA 1
ATOM 1488 C C . GLU B 1 41 ? 4.168 -7.863 -19.094 1 98.81 41 GLU B C 1
ATOM 1490 O O . GLU B 1 41 ? 3.453 -7.145 -19.797 1 98.81 41 GLU B O 1
ATOM 1495 N N . LEU B 1 42 ? 4.266 -7.684 -17.781 1 98.88 42 LEU B N 1
ATOM 1496 C CA . LEU B 1 42 ? 3.539 -6.629 -17.078 1 98.88 42 LEU B CA 1
ATOM 1497 C C . LEU B 1 42 ? 3.951 -5.254 -17.594 1 98.88 42 LEU B C 1
ATOM 1499 O O . LEU B 1 42 ? 3.115 -4.355 -17.703 1 98.88 42 LEU B O 1
ATOM 1503 N N . GLU B 1 43 ? 5.242 -5.094 -17.859 1 98.56 43 GLU B N 1
ATOM 1504 C CA . GLU B 1 43 ? 5.789 -3.82 -18.312 1 98.56 43 GLU B CA 1
ATOM 1505 C C . GLU B 1 43 ? 5.129 -3.375 -19.625 1 98.56 43 GLU B C 1
ATOM 1507 O O . GLU B 1 43 ? 4.996 -2.176 -19.875 1 98.56 43 GLU B O 1
ATOM 1512 N N . GLN B 1 44 ? 4.602 -4.297 -20.375 1 98.38 44 GLN B N 1
ATOM 1513 C CA . GLN B 1 44 ? 4.004 -4.008 -21.688 1 98.38 44 GLN B CA 1
ATOM 1514 C C . GLN B 1 44 ? 2.479 -4.043 -21.609 1 98.38 44 GLN B C 1
ATOM 1516 O O . GLN B 1 44 ? 1.798 -3.863 -22.625 1 98.38 44 GLN B O 1
ATOM 1521 N N . SER B 1 45 ? 1.934 -4.168 -20.469 1 98.69 45 SER B N 1
ATOM 1522 C CA . SER B 1 45 ? 0.505 -4.422 -20.312 1 98.69 45 SER B CA 1
ATOM 1523 C C . SER B 1 45 ? -0.253 -3.137 -20 1 98.69 45 SER B C 1
ATOM 1525 O O . SER B 1 45 ? 0.357 -2.096 -19.75 1 98.69 45 SER B O 1
ATOM 1527 N N . SER B 1 46 ? -1.585 -3.24 -19.938 1 98.44 46 SER B N 1
ATOM 1528 C CA . SER B 1 46 ? -2.463 -2.113 -19.625 1 98.44 46 SER B CA 1
ATOM 1529 C C . SER B 1 46 ? -2.416 -1.763 -18.156 1 98.44 46 SER B C 1
ATOM 1531 O O . SER B 1 46 ? -2.896 -0.702 -17.734 1 98.44 46 SER B O 1
ATOM 1533 N N . ILE B 1 47 ? -1.744 -2.645 -17.297 1 98.5 47 ILE B N 1
ATOM 1534 C CA . ILE B 1 47 ? -1.713 -2.357 -15.867 1 98.5 47 ILE B CA 1
ATOM 1535 C C . ILE B 1 47 ? -0.305 -1.931 -15.461 1 98.5 47 ILE B C 1
ATOM 1537 O O . ILE B 1 47 ? 0.039 -1.962 -14.273 1 98.5 47 ILE B O 1
ATOM 1541 N N . ARG B 1 48 ? 0.531 -1.482 -16.391 1 98.31 48 ARG B N 1
ATOM 1542 C CA . ARG B 1 48 ? 1.91 -1.072 -16.141 1 98.31 48 ARG B CA 1
ATOM 1543 C C . ARG B 1 48 ? 1.973 0.026 -15.086 1 98.31 48 ARG B C 1
ATOM 1545 O O . ARG B 1 48 ? 2.91 0.072 -14.289 1 98.31 48 ARG B O 1
ATOM 1552 N N . ALA B 1 49 ? 0.965 0.856 -15.117 1 95.06 49 ALA B N 1
ATOM 1553 C CA . ALA B 1 49 ? 0.975 2.057 -14.289 1 95.06 49 ALA B CA 1
ATOM 1554 C C . ALA B 1 49 ? 0.871 1.699 -12.805 1 95.06 49 ALA B C 1
ATOM 1556 O O . ALA B 1 49 ? 1.172 2.523 -11.945 1 95.06 49 ALA B O 1
ATOM 1557 N N . MET B 1 50 ? 0.449 0.45 -12.438 1 95.88 50 MET B N 1
ATOM 1558 C CA . MET B 1 50 ? 0.306 -0.004 -11.055 1 95.88 50 MET B CA 1
ATOM 1559 C C . MET B 1 50 ? 1.652 -0.435 -10.484 1 95.88 50 MET B C 1
ATOM 1561 O O . MET B 1 50 ? 1.773 -0.669 -9.281 1 95.88 50 MET B O 1
ATOM 1565 N N . PHE B 1 51 ? 2.67 -0.503 -11.328 1 96.69 51 PHE B N 1
ATOM 1566 C CA . PHE B 1 51 ? 3.957 -1.057 -10.922 1 96.69 51 PHE B CA 1
ATOM 1567 C C . PHE B 1 51 ? 5.027 0.029 -10.891 1 96.69 51 PHE B C 1
ATOM 1569 O O . PHE B 1 51 ? 4.887 1.063 -11.547 1 96.69 51 PHE B O 1
ATOM 1576 N N . PRO B 1 52 ? 6.102 -0.222 -10.125 1 93.69 52 PRO B N 1
ATOM 1577 C CA . PRO B 1 52 ? 7.156 0.792 -10.039 1 93.69 52 PRO B CA 1
ATOM 1578 C C . PRO B 1 52 ? 7.977 0.9 -11.32 1 93.69 52 PRO B C 1
ATOM 1580 O O . PRO B 1 52 ? 7.855 0.053 -12.211 1 93.69 52 PRO B O 1
ATOM 1583 N N . GLU B 1 53 ? 8.758 1.955 -11.289 1 92.25 53 GLU B N 1
ATOM 1584 C CA . GLU B 1 53 ? 9.641 2.158 -12.43 1 92.25 53 GLU B CA 1
ATOM 1585 C C . GLU B 1 53 ? 10.688 1.052 -12.531 1 92.25 53 GLU B C 1
ATOM 1587 O O . GLU B 1 53 ? 10.984 0.569 -13.625 1 92.25 53 GLU B O 1
ATOM 1592 N N . ASP B 1 54 ? 11.203 0.62 -11.391 1 95.5 54 ASP B N 1
ATOM 1593 C CA . ASP B 1 54 ? 12.211 -0.434 -11.367 1 95.5 54 ASP B CA 1
ATOM 1594 C C . ASP B 1 54 ? 11.562 -1.816 -11.383 1 95.5 54 ASP B C 1
ATOM 1596 O O . ASP B 1 54 ? 11.406 -2.445 -10.336 1 95.5 54 ASP B O 1
ATOM 1600 N N . MET B 1 55 ? 11.32 -2.34 -12.594 1 97.88 55 MET B N 1
ATOM 1601 C CA . MET B 1 55 ? 10.617 -3.605 -12.781 1 97.88 55 MET B CA 1
ATOM 1602 C C . MET B 1 55 ? 11.5 -4.785 -12.383 1 97.88 55 MET B C 1
ATOM 1604 O O . MET B 1 55 ? 11 -5.82 -11.953 1 97.88 55 MET B O 1
ATOM 1608 N N . VAL B 1 56 ? 12.781 -4.621 -12.531 1 97.81 56 VAL B N 1
ATOM 1609 C CA . VAL B 1 56 ? 13.703 -5.695 -12.164 1 97.81 56 VAL B CA 1
ATOM 1610 C C . VAL B 1 56 ? 13.672 -5.918 -10.656 1 97.81 56 VAL B C 1
ATOM 1612 O O . VAL B 1 56 ? 13.516 -7.051 -10.195 1 97.81 56 VAL B O 1
ATOM 1615 N N . ALA B 1 57 ? 13.742 -4.863 -9.898 1 97 57 ALA B N 1
ATOM 1616 C CA . ALA B 1 57 ? 13.664 -4.977 -8.445 1 97 57 ALA B CA 1
ATOM 1617 C C . ALA B 1 57 ? 12.32 -5.555 -8.016 1 97 57 ALA B C 1
ATOM 1619 O O . ALA B 1 57 ? 12.25 -6.383 -7.105 1 97 57 ALA B O 1
ATOM 1620 N N . ALA B 1 58 ? 11.242 -5.109 -8.664 1 97.62 58 ALA B N 1
ATOM 1621 C CA . ALA B 1 58 ? 9.898 -5.609 -8.359 1 97.62 58 ALA B CA 1
ATOM 1622 C C . ALA B 1 58 ? 9.789 -7.102 -8.648 1 97.62 58 ALA B C 1
ATOM 1624 O O . ALA B 1 58 ? 9.188 -7.852 -7.875 1 97.62 58 ALA B O 1
ATOM 1625 N N . SER B 1 59 ? 10.359 -7.504 -9.727 1 98.75 59 SER B N 1
ATOM 1626 C CA . SER B 1 59 ? 10.312 -8.914 -10.086 1 98.75 59 SER B CA 1
ATOM 1627 C C . SER B 1 59 ? 11.047 -9.773 -9.062 1 98.75 59 SER B C 1
ATOM 1629 O O . SER B 1 59 ? 10.617 -10.891 -8.758 1 98.75 59 SER B O 1
ATOM 1631 N N . ARG B 1 60 ? 12.172 -9.305 -8.586 1 98.56 60 ARG B N 1
ATOM 1632 C CA . ARG B 1 60 ? 12.953 -10.047 -7.598 1 98.56 60 ARG B CA 1
ATOM 1633 C C . ARG B 1 60 ? 12.188 -10.188 -6.289 1 98.56 60 ARG B C 1
ATOM 1635 O O . ARG B 1 60 ? 12.227 -11.242 -5.648 1 98.56 60 ARG B O 1
ATOM 1642 N N . LYS B 1 61 ? 11.5 -9.164 -5.93 1 98 61 LYS B N 1
ATOM 1643 C CA . LYS B 1 61 ? 10.664 -9.227 -4.734 1 98 61 LYS B CA 1
ATOM 1644 C C . LYS B 1 61 ? 9.531 -10.234 -4.906 1 98 61 LYS B C 1
ATOM 1646 O O . LYS B 1 61 ? 9.273 -11.039 -4.012 1 98 61 LYS B O 1
ATOM 1651 N N . SER B 1 62 ? 8.852 -10.156 -6.016 1 98.62 62 SER B N 1
ATOM 1652 C CA . SER B 1 62 ? 7.801 -11.117 -6.32 1 98.62 62 SER B CA 1
ATOM 1653 C C . SER B 1 62 ? 8.344 -12.539 -6.332 1 98.62 62 SER B C 1
ATOM 1655 O O . SER B 1 62 ? 7.711 -13.453 -5.797 1 98.62 62 SER B O 1
ATOM 1657 N N . ALA B 1 63 ? 9.516 -12.727 -6.91 1 98.88 63 ALA B N 1
ATOM 1658 C CA . ALA B 1 63 ? 10.133 -14.055 -6.965 1 98.88 63 ALA B CA 1
ATOM 1659 C C . ALA B 1 63 ? 10.398 -14.594 -5.562 1 98.88 63 ALA B C 1
ATOM 1661 O O . ALA B 1 63 ? 10.18 -15.773 -5.297 1 98.88 63 ALA B O 1
ATOM 1662 N N . ALA B 1 64 ? 10.844 -13.766 -4.676 1 98.81 64 ALA B N 1
ATOM 1663 C CA . ALA B 1 64 ? 11.078 -14.172 -3.295 1 98.81 64 ALA B CA 1
ATOM 1664 C C . ALA B 1 64 ? 9.797 -14.719 -2.664 1 98.81 64 ALA B C 1
ATOM 1666 O O . ALA B 1 64 ? 9.836 -15.711 -1.929 1 98.81 64 ALA B O 1
ATOM 1667 N N . PHE B 1 65 ? 8.727 -14.086 -2.885 1 98.75 65 PHE B N 1
ATOM 1668 C CA . PHE B 1 65 ? 7.43 -14.555 -2.398 1 98.75 65 PHE B CA 1
ATOM 1669 C C . PHE B 1 65 ? 7.109 -15.93 -2.965 1 98.75 65 PHE B C 1
ATOM 1671 O O . PHE B 1 65 ? 6.75 -16.844 -2.219 1 98.75 65 PHE B O 1
ATOM 1678 N N . PHE B 1 66 ? 7.309 -16.109 -4.262 1 98.81 66 PHE B N 1
ATOM 1679 C CA . PHE B 1 66 ? 6.934 -17.359 -4.914 1 98.81 66 PHE B CA 1
ATOM 1680 C C . PHE B 1 66 ? 7.879 -18.484 -4.516 1 98.81 66 PHE B C 1
ATOM 1682 O O . PHE B 1 66 ? 7.473 -19.641 -4.441 1 98.81 66 PHE B O 1
ATOM 1689 N N . VAL B 1 67 ? 9.117 -18.219 -4.215 1 98.88 67 VAL B N 1
ATOM 1690 C CA . VAL B 1 67 ? 10.047 -19.219 -3.734 1 98.88 67 VAL B CA 1
ATOM 1691 C C . VAL B 1 67 ? 9.484 -19.891 -2.482 1 98.88 67 VAL B C 1
ATOM 1693 O O . VAL B 1 67 ? 9.414 -21.125 -2.404 1 98.88 67 VAL B O 1
ATOM 1696 N N . GLY B 1 68 ? 9.047 -19.109 -1.521 1 98.56 68 GLY B N 1
ATOM 1697 C CA . GLY B 1 68 ? 8.445 -19.656 -0.324 1 98.56 68 GLY B CA 1
ATOM 1698 C C . GLY B 1 68 ? 7.152 -20.422 -0.604 1 98.56 68 GLY B C 1
ATOM 1699 O O . GLY B 1 68 ? 6.953 -21.516 -0.101 1 98.56 68 GLY B O 1
ATOM 1700 N N . LEU B 1 69 ? 6.312 -19.891 -1.431 1 98.62 69 LEU B N 1
ATOM 1701 C CA . LEU B 1 69 ? 5.016 -20.453 -1.791 1 98.62 69 LEU B CA 1
ATOM 1702 C C . LEU B 1 69 ? 5.176 -21.844 -2.412 1 98.62 69 LEU B C 1
ATOM 1704 O O . LEU B 1 69 ? 4.363 -22.734 -2.164 1 98.62 69 LEU B O 1
ATOM 1708 N N . LEU B 1 70 ? 6.254 -22 -3.154 1 98.88 70 LEU B N 1
ATOM 1709 C CA . LEU B 1 70 ? 6.422 -23.203 -3.959 1 98.88 70 LEU B CA 1
ATOM 1710 C C . LEU B 1 70 ? 7.293 -24.234 -3.234 1 98.88 70 LEU B C 1
ATOM 1712 O O . LEU B 1 70 ? 7.637 -25.266 -3.797 1 98.88 70 LEU B O 1
ATOM 1716 N N . GLY B 1 71 ? 7.66 -23.938 -1.959 1 98.81 71 GLY B N 1
ATOM 1717 C CA . GLY B 1 71 ? 8.297 -24.953 -1.134 1 98.81 71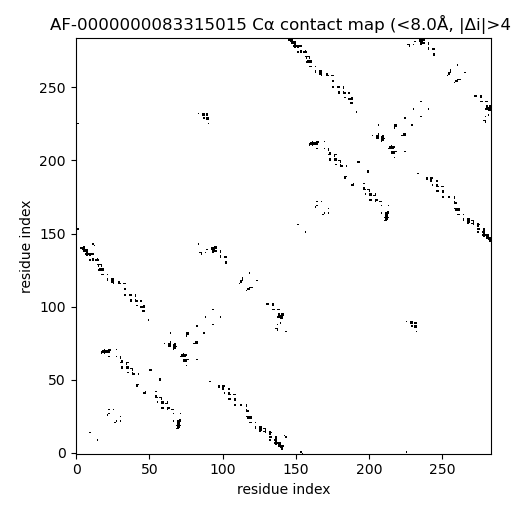 GLY B CA 1
ATOM 1718 C C . GLY B 1 71 ? 9.734 -24.625 -0.776 1 98.81 71 GLY B C 1
ATOM 1719 O O . GLY B 1 71 ? 10.406 -25.406 -0.108 1 98.81 71 GLY B O 1
ATOM 1720 N N . GLY B 1 72 ? 10.18 -23.484 -1.22 1 98.81 72 GLY B N 1
ATOM 1721 C CA . GLY B 1 72 ? 11.516 -23.047 -0.864 1 98.81 72 GLY B CA 1
ATOM 1722 C C . GLY B 1 72 ? 11.57 -22.297 0.456 1 98.81 72 GLY B C 1
ATOM 1723 O O . GLY B 1 72 ? 10.586 -22.266 1.198 1 98.81 72 GLY B O 1
ATOM 1724 N N . PRO B 1 73 ? 12.781 -21.781 0.703 1 98.56 73 PRO B N 1
ATOM 1725 C CA . PRO B 1 73 ? 12.898 -20.984 1.918 1 98.56 73 PRO B CA 1
ATOM 1726 C C . PRO B 1 73 ? 12.023 -19.734 1.885 1 98.56 73 PRO B C 1
ATOM 1728 O O . PRO B 1 73 ? 11.703 -19.219 0.806 1 98.56 73 PRO B O 1
ATOM 1731 N N . PRO B 1 74 ? 11.578 -19.281 3.078 1 98.06 74 PRO B N 1
ATOM 1732 C CA . PRO B 1 74 ? 10.711 -18.109 3.143 1 98.06 74 PRO B CA 1
ATOM 1733 C C . PRO B 1 74 ? 11.469 -16.797 2.928 1 98.06 74 PRO B C 1
ATOM 1735 O O . PRO B 1 74 ? 11.516 -15.953 3.82 1 98.06 74 PRO B O 1
ATOM 1738 N N . LEU B 1 75 ? 12.008 -16.562 1.75 1 98.06 75 LEU B N 1
ATOM 1739 C CA . LEU B 1 75 ? 12.875 -15.445 1.41 1 98.06 75 LEU B CA 1
ATOM 1740 C C . LEU B 1 75 ? 12.156 -14.117 1.605 1 98.06 75 LEU B C 1
ATOM 1742 O O . LEU B 1 75 ? 12.75 -13.148 2.082 1 98.06 75 LEU B O 1
ATOM 1746 N N . TYR B 1 76 ? 10.898 -14.055 1.238 1 97.88 76 TYR B N 1
ATOM 1747 C CA . TYR B 1 76 ? 10.156 -12.797 1.333 1 97.88 76 TYR B CA 1
ATOM 1748 C C . TYR B 1 76 ? 10.055 -12.336 2.781 1 97.88 76 TYR B C 1
ATOM 1750 O O . TYR B 1 76 ? 10.359 -11.188 3.098 1 97.88 76 TYR B O 1
ATOM 1758 N N . HIS B 1 77 ? 9.688 -13.289 3.605 1 95.69 77 HIS B N 1
ATOM 1759 C CA . HIS B 1 77 ? 9.562 -12.969 5.023 1 95.69 77 HIS B CA 1
ATOM 1760 C C . HIS B 1 77 ? 10.891 -12.508 5.605 1 95.69 77 HIS B C 1
ATOM 1762 O O . HIS B 1 77 ? 10.938 -11.555 6.379 1 95.69 77 HIS B O 1
ATOM 1768 N N . GLN B 1 78 ? 11.961 -13.172 5.199 1 95.56 78 GLN B N 1
ATOM 1769 C CA . GLN B 1 78 ? 13.297 -12.898 5.711 1 95.56 78 GLN B CA 1
ATOM 1770 C C . GLN B 1 78 ? 13.773 -11.508 5.285 1 95.56 78 GLN B C 1
ATOM 1772 O O . GLN B 1 78 ? 14.445 -10.812 6.047 1 95.56 78 GLN B O 1
ATOM 1777 N N . ARG B 1 79 ? 13.305 -11.117 4.156 1 94.31 79 ARG B N 1
ATOM 1778 C CA . ARG B 1 79 ? 13.867 -9.906 3.564 1 94.31 79 ARG B CA 1
ATOM 1779 C C . ARG B 1 79 ? 12.938 -8.711 3.773 1 94.31 79 ARG B C 1
ATOM 1781 O O . ARG B 1 79 ? 13.391 -7.574 3.891 1 94.31 79 ARG B O 1
ATOM 1788 N N . TYR B 1 80 ? 11.617 -9.039 3.865 1 92.12 80 TYR B N 1
ATOM 1789 C CA . TYR B 1 80 ? 10.688 -7.914 3.754 1 92.12 80 TYR B CA 1
ATOM 1790 C C . TYR B 1 80 ? 9.625 -7.977 4.84 1 92.12 80 TYR B C 1
ATOM 1792 O O . TYR B 1 80 ? 8.789 -7.074 4.953 1 92.12 80 TYR B O 1
ATOM 1800 N N . GLY B 1 81 ? 9.633 -9.031 5.66 1 90.75 81 GLY B N 1
ATOM 1801 C CA . GLY B 1 81 ? 8.578 -9.203 6.652 1 90.75 81 GLY B CA 1
ATOM 1802 C C . GLY B 1 81 ? 7.324 -9.836 6.086 1 90.75 81 GLY B C 1
ATOM 1803 O O . GLY B 1 81 ? 7.348 -10.406 4.996 1 90.75 81 GLY B O 1
ATOM 1804 N N . PRO B 1 82 ? 6.18 -9.734 6.824 1 91.38 82 PRO B N 1
ATOM 1805 C CA . PRO B 1 82 ? 4.945 -10.383 6.371 1 91.38 82 PRO B CA 1
ATOM 1806 C C . PRO B 1 82 ? 4.449 -9.828 5.035 1 91.38 82 PRO B C 1
ATOM 1808 O O . PRO B 1 82 ? 4.445 -8.617 4.828 1 91.38 82 PRO B O 1
ATOM 1811 N N . PRO B 1 83 ? 4.02 -10.641 4.09 1 93.12 83 PRO B N 1
ATOM 1812 C CA . PRO B 1 83 ? 3.666 -10.18 2.746 1 93.12 83 PRO B CA 1
ATOM 1813 C C . PRO B 1 83 ? 2.395 -9.328 2.73 1 93.12 83 PRO B C 1
ATOM 1815 O O . PRO B 1 83 ? 2.316 -8.344 1.998 1 93.12 83 PRO B O 1
ATOM 1818 N N . ARG B 1 84 ? 1.34 -9.758 3.602 1 91.25 84 ARG B N 1
ATOM 1819 C CA . ARG B 1 84 ? 0.076 -9.031 3.605 1 91.25 84 ARG B CA 1
ATOM 1820 C C . ARG B 1 84 ? -0.344 -8.656 2.188 1 91.25 84 ARG B C 1
ATOM 1822 O O . ARG B 1 84 ? -0.614 -7.484 1.905 1 91.25 84 ARG B O 1
ATOM 1829 N N . MET B 1 85 ? -0.546 -9.57 1.313 1 94.75 85 MET B N 1
ATOM 1830 C CA . MET B 1 85 ? -0.638 -9.406 -0.135 1 94.75 85 MET B CA 1
ATOM 1831 C C . MET B 1 85 ? -1.832 -8.539 -0.513 1 94.75 85 MET B C 1
ATOM 1833 O O . MET B 1 85 ? -1.687 -7.57 -1.26 1 94.75 85 MET B O 1
ATOM 1837 N N . ARG B 1 86 ? -2.957 -8.797 0.098 1 93.88 86 ARG B N 1
ATOM 1838 C CA . ARG B 1 86 ? -4.113 -7.984 -0.262 1 93.88 86 ARG B CA 1
ATOM 1839 C C . ARG B 1 86 ? -3.928 -6.539 0.187 1 93.88 86 ARG B C 1
ATOM 1841 O O . ARG B 1 86 ? -4.203 -5.609 -0.572 1 93.88 86 ARG B O 1
ATOM 1848 N N . ALA B 1 87 ? -3.469 -6.367 1.392 1 92.56 87 ALA B N 1
ATOM 1849 C CA . ALA B 1 87 ? -3.227 -5.023 1.916 1 92.56 87 ALA B CA 1
ATOM 1850 C C . ALA B 1 87 ? -2.303 -4.234 0.995 1 92.56 87 ALA B C 1
ATOM 1852 O O . ALA B 1 87 ? -2.521 -3.043 0.759 1 92.56 87 ALA B O 1
ATOM 1853 N N . ARG B 1 88 ? -1.267 -4.844 0.456 1 94.38 88 ARG B N 1
ATOM 1854 C CA . ARG B 1 88 ? -0.291 -4.195 -0.416 1 94.38 88 ARG B CA 1
ATOM 1855 C C . ARG B 1 88 ? -0.916 -3.828 -1.758 1 94.38 88 ARG B C 1
ATOM 1857 O O . ARG B 1 88 ? -0.344 -3.047 -2.52 1 94.38 88 ARG B O 1
ATOM 1864 N N . HIS B 1 89 ? -2.08 -4.312 -2.076 1 95.25 89 HIS B N 1
ATOM 1865 C CA . HIS B 1 89 ? -2.744 -4.055 -3.35 1 95.25 89 HIS B CA 1
ATOM 1866 C C . HIS B 1 89 ? -3.877 -3.047 -3.184 1 95.25 89 HIS B C 1
ATOM 1868 O O . HIS B 1 89 ? -4.414 -2.543 -4.172 1 95.25 89 HIS B O 1
ATOM 1874 N N . MET B 1 90 ? -4.125 -2.592 -1.946 1 92.25 90 MET B N 1
ATOM 1875 C CA . MET B 1 90 ? -5.27 -1.739 -1.636 1 92.25 90 MET B CA 1
ATOM 1876 C C . MET B 1 90 ? -5.074 -0.339 -2.209 1 92.25 90 MET B C 1
ATOM 1878 O O . MET B 1 90 ? -6.047 0.347 -2.523 1 92.25 90 MET B O 1
ATOM 1882 N N . PRO B 1 91 ? -3.848 0.122 -2.463 1 92.06 91 PRO B N 1
ATOM 1883 C CA . PRO B 1 91 ? -3.686 1.454 -3.049 1 92.06 91 PRO B CA 1
ATOM 1884 C C . PRO B 1 91 ? -4.074 1.501 -4.523 1 92.06 91 PRO B C 1
ATOM 1886 O O . PRO B 1 91 ? -4.227 2.586 -5.094 1 92.06 91 PRO B O 1
ATOM 1889 N N . PHE B 1 92 ? -4.32 0.407 -5.129 1 94.56 92 PHE B N 1
ATOM 1890 C CA . PHE B 1 92 ? -4.609 0.32 -6.555 1 94.56 92 PHE B CA 1
ATOM 1891 C C . PHE B 1 92 ? -6.07 -0.045 -6.793 1 94.56 92 PHE B C 1
ATOM 1893 O O . PHE B 1 92 ? -6.668 -0.772 -5.996 1 94.56 92 PHE B O 1
ATOM 1900 N N . VAL B 1 93 ? -6.59 0.507 -7.871 1 93.5 93 VAL B N 1
ATOM 1901 C CA . VAL B 1 93 ? -7.902 0.058 -8.32 1 93.5 93 VAL B CA 1
ATOM 1902 C C . VAL B 1 93 ? -7.766 -1.242 -9.109 1 93.5 93 VAL B C 1
ATOM 1904 O O . VAL B 1 93 ? -7.289 -1.236 -10.242 1 93.5 93 VAL B O 1
ATOM 1907 N N . ILE B 1 94 ? -8.188 -2.307 -8.469 1 97.56 94 ILE B N 1
ATOM 1908 C CA . ILE B 1 94 ? -8.109 -3.611 -9.117 1 97.56 94 ILE B CA 1
ATOM 1909 C C . ILE B 1 94 ? -9.516 -4.152 -9.367 1 97.56 94 ILE B C 1
ATOM 1911 O O . ILE B 1 94 ? -10.172 -4.637 -8.445 1 97.56 94 ILE B O 1
ATOM 1915 N N . ASP B 1 95 ? -9.93 -4.055 -10.594 1 97.94 95 ASP B N 1
ATOM 1916 C CA . ASP B 1 95 ? -11.195 -4.629 -11.031 1 97.94 95 ASP B CA 1
ATOM 1917 C C . ASP B 1 95 ? -10.969 -5.906 -11.836 1 97.94 95 ASP B C 1
ATOM 1919 O O . ASP B 1 95 ? -9.836 -6.395 -11.93 1 97.94 95 ASP B O 1
ATOM 1923 N N . GLU B 1 96 ? -12.039 -6.469 -12.383 1 98.31 96 GLU B N 1
ATOM 1924 C CA . GLU B 1 96 ? -11.945 -7.734 -13.109 1 98.31 96 GLU B CA 1
ATOM 1925 C C . GLU B 1 96 ? -11.078 -7.586 -14.359 1 98.31 96 GLU B C 1
ATOM 1927 O O . GLU B 1 96 ? -10.367 -8.516 -14.734 1 98.31 96 GLU B O 1
ATOM 1932 N N . ALA B 1 97 ? -11.109 -6.5 -15.023 1 98.56 97 ALA B N 1
ATOM 1933 C CA . ALA B 1 97 ? -10.281 -6.285 -16.203 1 98.56 97 ALA B CA 1
ATOM 1934 C C . ALA B 1 97 ? -8.797 -6.324 -15.852 1 98.56 97 ALA B C 1
ATOM 1936 O O . ALA B 1 97 ? -8 -6.949 -16.562 1 98.56 97 ALA B O 1
ATOM 1937 N N . ALA B 1 98 ? -8.461 -5.66 -14.75 1 98.62 98 ALA B N 1
ATOM 1938 C CA . ALA B 1 98 ? -7.074 -5.68 -14.281 1 98.62 98 ALA B CA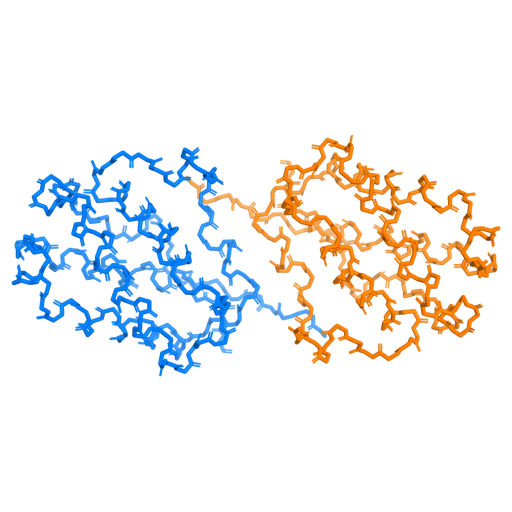 1
ATOM 1939 C C . ALA B 1 98 ? -6.641 -7.098 -13.914 1 98.62 98 ALA B C 1
ATOM 1941 O O . ALA B 1 98 ? -5.531 -7.52 -14.258 1 98.62 98 ALA B O 1
ATOM 1942 N N . ARG B 1 99 ? -7.496 -7.785 -13.242 1 98.75 99 ARG B N 1
ATOM 1943 C CA . ARG B 1 99 ? -7.23 -9.172 -12.875 1 98.75 99 ARG B CA 1
ATOM 1944 C C . ARG B 1 99 ? -6.934 -10.016 -14.117 1 98.75 99 ARG B C 1
ATOM 1946 O O . ARG B 1 99 ? -5.945 -10.75 -14.156 1 98.75 99 ARG B O 1
ATOM 1953 N N . GLN B 1 100 ? -7.781 -9.883 -15.07 1 98.81 100 GLN B N 1
ATOM 1954 C CA . GLN B 1 100 ? -7.648 -10.68 -16.281 1 98.81 100 GLN B CA 1
ATOM 1955 C C . GLN B 1 100 ? -6.363 -10.336 -17.031 1 98.81 100 GLN B C 1
ATOM 1957 O O . GLN B 1 100 ? -5.723 -11.219 -17.609 1 98.81 100 GLN B O 1
ATOM 1962 N N . GLU B 1 101 ? -6.023 -9.102 -17.031 1 98.88 101 GLU B N 1
ATOM 1963 C CA . GLU B 1 101 ? -4.766 -8.711 -17.656 1 98.88 101 GLU B CA 1
ATOM 1964 C C . GLU B 1 101 ? -3.572 -9.336 -16.938 1 98.88 101 GLU B C 1
ATOM 1966 O O . GLU B 1 101 ? -2.633 -9.805 -17.578 1 98.88 101 GLU B O 1
ATOM 1971 N N . TRP B 1 102 ? -3.574 -9.32 -15.641 1 98.88 102 TRP B N 1
ATOM 1972 C CA . TRP B 1 102 ? -2.52 -9.938 -14.844 1 98.88 102 TRP B CA 1
ATOM 1973 C C . TRP B 1 102 ? -2.395 -11.422 -15.156 1 98.88 102 TRP B C 1
ATOM 1975 O O . TRP B 1 102 ? -1.292 -11.93 -15.383 1 98.88 102 TRP B O 1
ATOM 1985 N N . LEU B 1 103 ? -3.512 -12.102 -15.234 1 98.88 103 LEU B N 1
ATOM 1986 C CA . LEU B 1 103 ? -3.533 -13.523 -15.539 1 98.88 103 LEU B CA 1
ATOM 1987 C C . LEU B 1 103 ? -3.006 -13.789 -16.953 1 98.88 103 LEU B C 1
ATOM 1989 O O . LEU B 1 103 ? -2.254 -14.734 -17.172 1 98.88 103 LEU B O 1
ATOM 1993 N N . ALA B 1 104 ? -3.41 -12.945 -17.828 1 98.88 104 ALA B N 1
ATOM 1994 C CA . ALA B 1 104 ? -2.963 -13.109 -19.203 1 98.88 104 ALA B CA 1
ATOM 1995 C C . ALA B 1 104 ? -1.445 -13 -19.312 1 98.88 104 ALA B C 1
ATOM 1997 O O . ALA B 1 104 ? -0.806 -13.758 -20.047 1 98.88 104 ALA B O 1
ATOM 1998 N N . CYS B 1 105 ? -0.91 -12.055 -18.625 1 98.88 105 CYS B N 1
ATOM 1999 C CA . CYS B 1 105 ? 0.539 -11.883 -18.594 1 98.88 105 CYS B CA 1
ATOM 2000 C C . CYS B 1 105 ? 1.228 -13.133 -18.062 1 98.88 105 CYS B C 1
ATOM 2002 O O . CYS B 1 105 ? 2.219 -13.594 -18.641 1 98.88 105 CYS B O 1
ATOM 2004 N N . PHE B 1 106 ? 0.666 -13.688 -16.984 1 98.81 106 PHE B N 1
ATOM 2005 C CA . PHE B 1 106 ? 1.272 -14.883 -16.406 1 98.81 106 PHE B CA 1
ATOM 2006 C C . PHE B 1 106 ? 1.107 -16.078 -17.344 1 98.81 106 PHE B C 1
ATOM 2008 O O . PHE B 1 106 ? 2.02 -16.891 -17.484 1 98.81 106 PHE B O 1
ATOM 2015 N N . ASP B 1 107 ? -0.021 -16.172 -17.984 1 98.56 107 ASP B N 1
ATOM 2016 C CA . ASP B 1 107 ? -0.292 -17.266 -18.891 1 98.56 107 ASP B CA 1
ATOM 2017 C C . ASP B 1 107 ? 0.708 -17.281 -20.047 1 98.56 107 ASP B C 1
ATOM 2019 O O . ASP B 1 107 ? 1.141 -18.344 -20.5 1 98.56 107 ASP B O 1
ATOM 2023 N N . ARG B 1 108 ? 1.03 -16.172 -20.578 1 98.56 108 ARG B N 1
ATOM 2024 C CA . ARG B 1 108 ? 2.006 -16.078 -21.656 1 98.56 108 ARG B CA 1
ATOM 2025 C C . ARG B 1 108 ? 3.352 -16.656 -21.234 1 98.56 108 ARG B C 1
ATOM 2027 O O . ARG B 1 108 ? 4.016 -17.328 -22.016 1 98.56 108 ARG B O 1
ATOM 2034 N N . VAL B 1 109 ? 3.723 -16.422 -20 1 98.62 109 VAL B N 1
ATOM 2035 C CA . VAL B 1 109 ? 4.996 -16.906 -19.484 1 98.62 109 VAL B CA 1
ATOM 2036 C C . VAL B 1 109 ? 4.906 -18.406 -19.234 1 98.62 109 VAL B C 1
ATOM 2038 O O . VAL B 1 109 ? 5.84 -19.156 -19.547 1 98.62 109 VAL B O 1
ATOM 2041 N N . LEU B 1 110 ? 3.76 -18.875 -18.75 1 98.62 110 LEU B N 1
ATOM 2042 C CA . LEU B 1 110 ? 3.592 -20.281 -18.391 1 98.62 110 LEU B CA 1
ATOM 2043 C C . LEU B 1 110 ? 3.465 -21.141 -19.625 1 98.62 110 LEU B C 1
ATOM 2045 O O . LEU B 1 110 ? 3.609 -22.375 -19.562 1 98.62 110 LEU B O 1
ATOM 2049 N N . ALA B 1 111 ? 3.184 -20.547 -20.766 1 97.81 111 ALA B N 1
ATOM 2050 C CA . ALA B 1 111 ? 3.064 -21.297 -22.016 1 97.81 111 ALA B CA 1
ATOM 2051 C C . ALA B 1 111 ? 4.344 -22.062 -22.312 1 97.81 111 ALA B C 1
ATOM 2053 O O . ALA B 1 111 ? 4.305 -23.125 -22.953 1 97.81 111 ALA B O 1
ATOM 2054 N N . ARG B 1 112 ? 5.508 -21.656 -21.844 1 97 112 ARG B N 1
ATOM 2055 C CA . ARG B 1 112 ? 6.773 -22.344 -22.078 1 97 112 ARG B CA 1
ATOM 2056 C C . ARG B 1 112 ? 7.438 -22.719 -20.75 1 97 112 ARG B C 1
ATOM 2058 O O . ARG B 1 112 ? 8.664 -22.797 -20.672 1 97 112 ARG B O 1
ATOM 2065 N N . ALA B 1 113 ? 6.613 -22.875 -19.781 1 97.56 113 ALA B N 1
ATOM 2066 C CA . ALA B 1 113 ? 7.094 -23.062 -18.422 1 97.56 113 ALA B CA 1
ATOM 2067 C C . ALA B 1 113 ? 7.973 -24.312 -18.312 1 97.56 113 ALA B C 1
ATOM 2069 O O . ALA B 1 113 ? 9.023 -24.281 -17.656 1 97.56 113 ALA B O 1
ATOM 2070 N N . VAL B 1 114 ? 7.59 -25.406 -18.906 1 97.94 114 VAL B N 1
ATOM 2071 C CA . VAL B 1 114 ? 8.273 -26.688 -18.797 1 97.94 114 VAL B 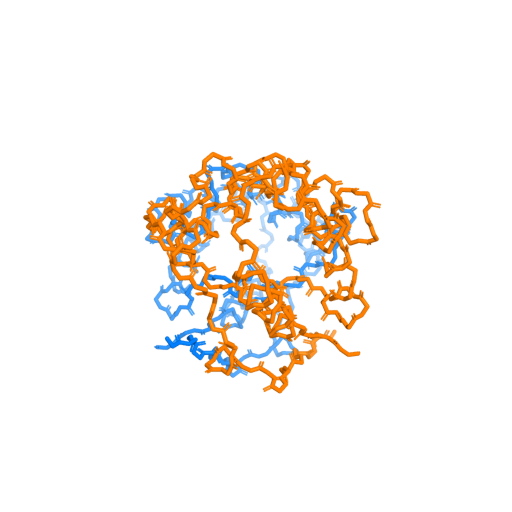CA 1
ATOM 2072 C C . VAL B 1 114 ? 9.641 -26.609 -19.484 1 97.94 114 VAL B C 1
ATOM 2074 O O . VAL B 1 114 ? 10.664 -26.922 -18.875 1 97.94 114 VAL B O 1
ATOM 2077 N N . GLU B 1 115 ? 9.688 -26.156 -20.656 1 97.69 115 GLU B N 1
ATOM 2078 C CA . GLU B 1 115 ? 10.906 -26.125 -21.453 1 97.69 115 GLU B CA 1
ATOM 2079 C C . GLU B 1 115 ? 11.867 -25.047 -20.969 1 97.69 115 GLU B C 1
ATOM 2081 O O . GLU B 1 115 ? 13.078 -25.266 -20.875 1 97.69 115 GLU B O 1
ATOM 2086 N N . LYS B 1 116 ? 11.312 -23.906 -20.609 1 98.25 116 LYS B N 1
ATOM 2087 C CA . LYS B 1 116 ? 12.164 -22.75 -20.359 1 98.25 116 LYS B CA 1
ATOM 2088 C C . LYS B 1 116 ? 12.602 -22.688 -18.906 1 98.25 116 LYS B C 1
ATOM 2090 O O . LYS B 1 116 ? 13.719 -22.266 -18.594 1 98.25 116 LYS B O 1
ATOM 2095 N N . TYR B 1 117 ? 11.75 -23.156 -18.016 1 98.5 117 TYR B N 1
ATOM 2096 C CA . TYR B 1 117 ? 12.039 -22.953 -16.594 1 98.5 117 TYR B CA 1
ATOM 2097 C C . TYR B 1 117 ? 12.094 -24.281 -15.859 1 98.5 117 TYR B C 1
ATOM 2099 O O . TYR B 1 117 ? 12.141 -24.312 -14.625 1 98.5 117 TYR B O 1
ATOM 2107 N N . ASN B 1 118 ? 11.992 -25.328 -16.562 1 98.44 118 ASN B N 1
ATOM 2108 C CA . ASN B 1 118 ? 11.984 -26.656 -15.969 1 98.44 118 ASN B CA 1
ATOM 2109 C C . ASN B 1 118 ? 10.82 -26.828 -15 1 98.44 118 ASN B C 1
ATOM 2111 O O . ASN B 1 118 ? 10.977 -27.422 -13.93 1 98.44 118 ASN B O 1
ATOM 2115 N N . PHE B 1 119 ? 9.727 -26.281 -15.32 1 98.81 119 PHE B N 1
ATOM 2116 C CA . PHE B 1 119 ? 8.539 -26.406 -14.484 1 98.81 119 PHE B CA 1
ATOM 2117 C C . PHE B 1 119 ? 7.996 -27.844 -14.555 1 98.81 119 PHE B C 1
ATOM 2119 O O . PHE B 1 119 ? 7.859 -28.406 -15.641 1 98.81 119 PHE B O 1
ATOM 2126 N N . PRO B 1 120 ? 7.781 -28.422 -13.453 1 98.75 120 PRO B N 1
ATOM 2127 C CA . PRO B 1 120 ? 7.23 -29.781 -13.484 1 98.75 120 PRO B CA 1
ATOM 2128 C C . PRO B 1 120 ? 5.805 -29.828 -14.031 1 98.75 120 PRO B C 1
ATOM 2130 O O . PRO B 1 120 ? 4.883 -29.297 -13.398 1 98.75 120 PRO B O 1
ATOM 2133 N N . PRO B 1 121 ? 5.668 -30.453 -15.156 1 98.5 121 PRO B N 1
ATOM 2134 C CA . PRO B 1 121 ? 4.379 -30.406 -15.844 1 98.5 121 PRO B CA 1
ATOM 2135 C C . PRO B 1 121 ? 3.227 -30.938 -14.992 1 98.5 121 PRO B C 1
ATOM 2137 O O . PRO B 1 121 ? 2.094 -30.469 -15.117 1 98.5 121 PRO B O 1
ATOM 2140 N N . GLN B 1 122 ? 3.455 -31.859 -14.125 1 98.56 122 GLN B N 1
ATOM 2141 C CA . GLN B 1 122 ? 2.396 -32.469 -13.312 1 98.56 122 GLN B CA 1
ATOM 2142 C C . GLN B 1 122 ? 1.821 -31.453 -12.328 1 98.56 122 GLN B C 1
ATOM 2144 O O . GLN B 1 122 ? 0.714 -31.625 -11.82 1 98.56 122 GLN B O 1
ATOM 2149 N N . HIS B 1 123 ? 2.512 -30.359 -12.07 1 98.69 123 HIS B N 1
ATOM 2150 C CA . HIS B 1 123 ? 2.07 -29.406 -11.07 1 98.69 123 HIS B CA 1
ATOM 2151 C C . HIS B 1 123 ? 1.547 -28.125 -11.719 1 98.69 123 HIS B C 1
ATOM 2153 O O . HIS B 1 123 ? 1.083 -27.219 -11.031 1 98.69 123 HIS B O 1
ATOM 2159 N N . LEU B 1 124 ? 1.589 -28.031 -13.031 1 98.62 124 LEU B N 1
ATOM 2160 C CA . LEU B 1 124 ? 1.202 -26.812 -13.75 1 98.62 124 LEU B CA 1
ATOM 2161 C C . LEU B 1 124 ? -0.283 -26.531 -13.562 1 98.62 124 LEU B C 1
ATOM 2163 O O . LEU B 1 124 ? -0.668 -25.391 -13.305 1 98.62 124 LEU B O 1
ATOM 2167 N N . PRO B 1 125 ? -1.193 -27.5 -13.625 1 98.31 125 PRO B N 1
ATOM 2168 C CA . PRO B 1 125 ? -2.611 -27.203 -13.398 1 98.31 125 PRO B CA 1
ATOM 2169 C C . PRO B 1 125 ? -2.885 -26.656 -12 1 98.31 125 PRO B C 1
ATOM 2171 O O . PRO B 1 125 ? -3.67 -25.719 -11.844 1 98.31 125 PRO B O 1
ATOM 2174 N N . GLY B 1 126 ? -2.248 -27.203 -11.023 1 98.69 126 GLY B N 1
ATOM 2175 C CA . GLY B 1 126 ? -2.412 -26.719 -9.656 1 98.69 126 GLY B CA 1
ATOM 2176 C C . GLY B 1 126 ? -1.902 -25.297 -9.469 1 98.69 126 GLY B C 1
ATOM 2177 O O . GLY B 1 126 ? -2.518 -24.5 -8.75 1 98.69 126 GLY B O 1
ATOM 2178 N N . PHE B 1 127 ? -0.837 -25.016 -10.102 1 98.88 127 PHE B N 1
ATOM 2179 C CA . PHE B 1 127 ? -0.285 -23.656 -10.016 1 98.88 127 PHE B CA 1
ATOM 2180 C C . PHE B 1 127 ? -1.211 -22.656 -10.68 1 98.88 127 PHE B C 1
ATOM 2182 O O . PHE B 1 127 ? -1.459 -21.578 -10.141 1 98.88 127 PHE B O 1
ATOM 2189 N N . ARG B 1 128 ? -1.745 -23.016 -11.844 1 98.69 128 ARG B N 1
ATOM 2190 C CA . ARG B 1 128 ? -2.697 -22.156 -12.531 1 98.69 128 ARG B CA 1
ATOM 2191 C C . ARG B 1 128 ? -3.941 -21.922 -11.688 1 98.69 128 ARG B C 1
ATOM 2193 O O . ARG B 1 128 ? -4.469 -20.812 -11.641 1 98.69 128 ARG B O 1
ATOM 2200 N N . ALA B 1 129 ? -4.43 -22.938 -11.031 1 98.62 129 ALA B N 1
ATOM 2201 C CA . ALA B 1 129 ? -5.59 -22.812 -10.148 1 98.62 129 ALA B CA 1
ATOM 2202 C C . ALA B 1 129 ? -5.301 -21.859 -8.992 1 98.62 129 ALA B C 1
ATOM 2204 O O . ALA B 1 129 ? -6.16 -21.062 -8.609 1 98.62 129 ALA B O 1
ATOM 2205 N N . PHE B 1 130 ? -4.137 -21.984 -8.469 1 98.75 130 PHE B N 1
ATOM 2206 C CA . PHE B 1 130 ? -3.73 -21.062 -7.418 1 98.75 130 PHE B CA 1
ATOM 2207 C C . PHE B 1 130 ? -3.773 -19.609 -7.918 1 98.75 130 PHE B C 1
ATOM 2209 O O . PHE B 1 130 ? -4.316 -18.734 -7.246 1 98.75 130 PHE B O 1
ATOM 2216 N N . LEU B 1 131 ? -3.17 -19.375 -9.117 1 98.75 131 LEU B N 1
ATOM 2217 C CA . LEU B 1 131 ? -3.119 -18.031 -9.656 1 98.75 131 LEU B CA 1
ATOM 2218 C C . LEU B 1 131 ? -4.523 -17.469 -9.859 1 98.75 131 LEU B C 1
ATOM 2220 O O . LEU B 1 131 ? -4.766 -16.281 -9.633 1 98.75 131 LEU B O 1
ATOM 2224 N N . GLU B 1 132 ? -5.418 -18.312 -10.25 1 98.56 132 GLU B N 1
ATOM 2225 C CA . GLU B 1 132 ? -6.805 -17.891 -10.43 1 98.56 132 GLU B CA 1
ATOM 2226 C C . GLU B 1 132 ? -7.426 -17.453 -9.109 1 98.56 132 GLU B C 1
ATOM 2228 O O . GLU B 1 132 ? -8.062 -16.391 -9.039 1 98.56 132 GLU B O 1
ATOM 2233 N N . GLY B 1 133 ? -7.297 -18.266 -8.109 1 98.38 133 GLY B N 1
ATOM 2234 C CA . GLY B 1 133 ? -7.832 -17.906 -6.809 1 98.38 133 GLY B CA 1
ATOM 2235 C C . GLY B 1 133 ? -7.168 -16.688 -6.203 1 98.38 133 GLY B C 1
ATOM 2236 O O . GLY B 1 133 ? -7.844 -15.805 -5.66 1 98.38 133 GLY B O 1
ATOM 2237 N N . PHE B 1 134 ? -5.867 -16.672 -6.309 1 98.25 134 PHE B N 1
ATOM 2238 C CA . PHE B 1 134 ? -5.078 -15.57 -5.754 1 98.25 134 PHE B CA 1
ATOM 2239 C C . PHE B 1 134 ? -5.477 -14.242 -6.379 1 98.25 134 PHE B C 1
ATOM 2241 O O . PHE B 1 134 ? -5.75 -13.273 -5.668 1 98.25 134 PHE B O 1
ATOM 2248 N N . SER B 1 135 ? -5.535 -14.188 -7.703 1 98.56 135 SER B N 1
ATOM 2249 C CA . SER B 1 135 ? -5.875 -12.953 -8.398 1 98.56 135 SER B CA 1
ATOM 2250 C C . SER B 1 135 ? -7.312 -12.539 -8.109 1 98.56 135 SER B C 1
ATOM 2252 O O . SER B 1 135 ? -7.625 -11.344 -8.055 1 98.56 135 SER B O 1
ATOM 2254 N N . ALA B 1 136 ? -8.211 -13.469 -7.906 1 98.31 136 ALA B N 1
ATOM 2255 C CA . ALA B 1 136 ? -9.594 -13.156 -7.551 1 98.31 136 ALA B CA 1
ATOM 2256 C C . ALA B 1 136 ? -9.672 -12.492 -6.18 1 98.31 136 ALA B C 1
ATOM 2258 O O . ALA B 1 136 ? -10.453 -11.555 -5.98 1 98.31 136 ALA B O 1
ATOM 2259 N N . TRP B 1 137 ? -8.875 -12.953 -5.32 1 97.31 137 TRP B N 1
ATOM 2260 C CA . TRP B 1 137 ? -8.828 -12.414 -3.965 1 97.31 137 TRP B CA 1
ATOM 2261 C C . TRP B 1 137 ? -8.32 -10.977 -3.967 1 97.31 137 TRP B C 1
ATOM 2263 O O . TRP B 1 137 ? -8.734 -10.164 -3.135 1 97.31 137 TRP B O 1
ATOM 2273 N N . MET B 1 138 ? -7.555 -10.578 -4.961 1 97.44 138 MET B N 1
ATOM 2274 C CA . MET B 1 138 ? -6.938 -9.25 -5.008 1 97.44 138 MET B CA 1
ATOM 2275 C C . MET B 1 138 ? -7.926 -8.211 -5.512 1 97.44 138 MET B C 1
ATOM 2277 O O . MET B 1 138 ? -7.688 -7.008 -5.379 1 97.44 138 MET B O 1
ATOM 2281 N N . VAL B 1 139 ? -8.992 -8.617 -6.16 1 97.44 139 VAL B N 1
ATOM 2282 C CA . VAL B 1 139 ? -9.961 -7.676 -6.715 1 97.44 139 VAL B CA 1
ATOM 2283 C C . VAL B 1 139 ? -10.594 -6.859 -5.586 1 97.44 139 VAL B C 1
ATOM 2285 O O . VAL B 1 139 ? -11.07 -7.418 -4.598 1 97.44 139 VAL B O 1
ATOM 2288 N N . ASN B 1 140 ? -10.562 -5.516 -5.766 1 94.62 140 ASN B N 1
ATOM 2289 C CA . ASN B 1 140 ? -11.055 -4.648 -4.703 1 94.62 140 ASN B CA 1
ATOM 2290 C C . ASN B 1 140 ? -11.977 -3.561 -5.25 1 94.62 140 ASN B C 1
ATOM 2292 O O . ASN B 1 140 ? -12.328 -2.621 -4.535 1 94.62 140 ASN B O 1
ATOM 2296 N N . SER B 1 141 ? -12.289 -3.631 -6.605 1 94.25 141 SER B N 1
ATOM 2297 C CA . SER B 1 141 ? -13.164 -2.658 -7.254 1 94.25 141 SER B CA 1
ATOM 2298 C C . SER B 1 141 ? -14.078 -3.33 -8.273 1 94.25 141 SER B C 1
ATOM 2300 O O . SER B 1 141 ? -13.703 -4.332 -8.883 1 94.25 141 SER B O 1
ATOM 2302 N N . ARG B 1 142 ? -15.359 -2.738 -8.414 1 90.69 142 ARG B N 1
ATOM 2303 C CA . ARG B 1 142 ? -16.328 -3.211 -9.398 1 90.69 142 ARG B CA 1
ATOM 2304 C C . ARG B 1 142 ? -16.797 -2.068 -10.289 1 90.69 142 ARG B C 1
ATOM 2306 O O . ARG B 1 142 ? -16.844 -0.914 -9.859 1 90.69 142 ARG B O 1
#

Nearest PDB structures (foldseek):
  5v3t-assembly1_B  TM=8.734E-01  e=6.556E-08  Bacillus anthracis
  2bkm-assembly2_B  TM=8.397E-01  e=4.884E-08  Geobacillus stearothermophilus
  5v3v-assembly1_B  TM=8.630E-01  e=8.800E-08  Bacillus anthracis
  1ux8-assembly1_A  TM=8.538E-01  e=8.297E-08  Bacillus subtilis
  5v3u-assembly1_B  TM=8.697E-01  e=2.395E-07  Bacillus anthracis

pLDDT: mean 96.06, std 6.81, range [43.25, 98.94]

Sequence (284 aa):
MEREIYVPPMQPGQIPAPSREIYGLMGEENIFAMLEDFYRELEQSSIRAMFPEDMVAASRKSAAFFVGLLGGPPLYHQRYGPPRMRARHMPFVIDEAARQEWLACFDRVLARAVEKYNFPPQHLPGFRAFLEGFSAWMVNSRMEREIYVPPMQPGQIPAPSREIYGLMGEENIFAMLEDFYRELEQSSIRAMFPEDMVAASRKSAAFFVGLLGGPPLYHQRYGPPRMRARHMPFVIDEAARQEWLACFDRVLARAVEKYNFPPQHLPGFRAFLEGFSAWMVNSR

Foldseek 3Di:
DPDAWDFFPQDPVNFQAFALCQCVQQDLVLLLVLLLQLLVLCCVFPCVVLDDPCSNVVSNLVSLCVCVSNNHDNRNCVVPNDCVPLVVLVVDQAAPVNLVRSLVSSVVSCVCCCPRRVGDPVRSVSVSSNSVSVSSRNHTHD/DPDAWDFFPQDPVNFQAFALCQCVQQDLVLLLVLLLQLLVLCCVFPCVVLDDPCSNVVSNLVSLCVCVSNNHDNRNCVVPNDCVPLVVLVVDQAAPVNLVRSLVSSVVSCVCCCPRRVGDPVRSVSVSSNSVSVSSRNHTHD

Secondary structure (DSSP, 8-state):
-PPPPP--S--GGGSPPPPTHHHHHH-HHHHHHHHHHHHHHHHTSTTGGGS-S-HHHHHHHHHHHHHHHTTS--HHHHHHS---HHHHHTTS---HHHHHHHHHHHHHHHTTHHHHH---GGGHHHHHHHHHHHHHHH----/-PPPPP--S--GGGSPPPPTHHHHHH-HHHHHHHHHHHHHHHHTSTTGGGS-S-HHHHHHHHHHHHHHHTTS--HHHHHHS---HHHHHTTS---HHHHHHHHHHHHHHHTTHHHHH---GGGHHHHHHHHHHHHHHH----

Radius of gyration: 21.84 Å; Cα contacts (8 Å, |Δi|>4): 395; chains: 2; bounding box: 33×65×42 Å

Organism: NCBI:txid1204385

Solvent-accessible surface area (backbone atoms only — not comparable to full-atom values): 15369 Å² total; per-residue (Å²): 129,85,78,76,76,44,80,45,88,51,45,77,92,72,37,55,74,41,58,46,60,46,28,80,64,31,34,71,70,30,48,40,50,52,31,42,52,29,41,53,40,39,65,75,41,96,63,32,85,83,50,68,90,58,48,67,61,51,16,52,53,53,21,27,45,48,37,27,61,22,49,39,66,58,46,30,48,77,74,68,39,81,74,57,63,56,34,66,48,48,62,49,90,24,28,68,68,52,40,51,50,54,50,50,31,46,49,64,51,55,73,46,26,47,83,75,32,43,38,57,71,92,48,47,65,45,39,53,49,20,52,54,36,53,45,45,41,52,29,32,38,133,128,83,78,76,76,43,78,47,89,50,44,78,92,71,36,56,76,41,59,46,61,46,28,78,65,32,33,70,68,30,48,42,49,52,31,43,52,28,38,52,40,39,66,73,41,96,63,32,84,82,50,70,89,59,48,67,62,51,17,53,53,52,20,28,45,49,37,28,61,21,50,39,65,58,47,28,47,76,73,68,38,82,74,57,64,57,34,64,47,48,64,49,90,25,28,67,69,53,39,51,51,53,50,50,32,45,47,65,51,54,73,45,28,45,83,75,32,43,39,57,70,90,47,47,65,44,40,53,50,20,52,53,36,52,46,46,41,53,29,31,39,132

InterPro domains:
  IPR001486 Truncated hemoglobin [PF01152] (25-116)
  IPR009050 Globin-like superfamily [SSF46458] (25-140)
  IPR012292 Globin/Protoglobin [G3DSA:1.10.490.10] (17-142)
  IPR044203 Group 2 truncated hemoglobin GlbO/Two-on-two hemoglobin-3-like [PTHR47366] (22-115)